Protein AF-A0A2X0R6H1-F1 (afdb_monomer_lite)

Organism: NCBI:txid1358

InterPro domains:
  IPR003675 CAAX prenyl protease 2/Lysostaphin resistance protein A-like domain [PF02517] (122-207)
  IPR052710 CAAX motif-specific protease [PTHR36435] (44-214)

Secondary structure (DSSP, 8-state):
-----HHHHHHHHHHHHHHHHHHHHHH-GGGTS-HHHHGGGHHHHHHHHHHHHHHHHHHTTTTTTHHHHTSHHHHHHHHHHHHHHHHHHHHHHHHHHHHGGGTTTPPP-TTTTHHHHTTS-HHHHHHIIIIIHHHHHHIIIIIIHHTT-SSHHHHHHHHHHHHHHHHHTTSTTHHHHHHHHHHHHHHHHHHT-HHHHHHHHHHHHHHHHHHHHH-

Radius of gyration: 18.32 Å; chains: 1; bounding box: 47×42×61 Å

Foldseek 3Di:
DDPPDPVLVVLLVVLVCLQVVLVVLLVPCVVPDPLVVCLVCRLVRNVVSLVVNVVVCVVVCLCVPVVVCPDPVNVVVLVVLLVVLLVQLVVLVVVLVVCCVVVVPFDFPPPPVVVVVVRHDPVSVLCCQQAVVLVSLLCNLQQSQCSNDPDLVVSLVCSLVVQLCVVGVPHSCSSNSNSNSNSLSVQCSVPVRSSSSSSSSSSNSVVVVVVVVPD

Structure (mmCIF, N/CA/C/O backbone):
data_AF-A0A2X0R6H1-F1
#
_entry.id   AF-A0A2X0R6H1-F1
#
loop_
_atom_site.group_PDB
_atom_site.id
_atom_site.type_symbol
_atom_site.label_atom_id
_atom_site.label_alt_id
_atom_site.label_comp_id
_atom_site.label_asym_id
_atom_site.label_entity_id
_atom_site.label_seq_id
_atom_site.pdbx_PDB_ins_code
_atom_site.Cartn_x
_atom_site.Cartn_y
_atom_site.Cartn_z
_atom_site.occupancy
_atom_site.B_iso_or_equiv
_atom_site.auth_seq_id
_atom_site.auth_comp_id
_atom_site.auth_asym_id
_atom_site.auth_atom_id
_atom_site.pdbx_PDB_model_num
ATOM 1 N N . MET A 1 1 ? 3.161 -2.223 39.206 1.00 41.38 1 MET A N 1
ATOM 2 C CA . MET A 1 1 ? 3.044 -2.976 37.934 1.00 41.38 1 MET A CA 1
ATOM 3 C C . MET A 1 1 ? 1.667 -2.733 37.334 1.00 41.38 1 MET A C 1
ATOM 5 O O . MET A 1 1 ? 0.669 -3.121 37.928 1.00 41.38 1 MET A O 1
ATOM 9 N N . ARG A 1 2 ? 1.596 -2.008 36.214 1.00 46.47 2 ARG A N 1
ATOM 10 C CA . ARG A 1 2 ? 0.337 -1.641 35.548 1.00 46.47 2 ARG A CA 1
ATOM 11 C C . ARG A 1 2 ? -0.225 -2.902 34.882 1.00 46.47 2 ARG A C 1
ATOM 13 O O . ARG A 1 2 ? 0.446 -3.455 34.019 1.00 46.47 2 ARG A O 1
ATOM 20 N N . LYS A 1 3 ? -1.404 -3.377 35.307 1.00 45.72 3 LYS A N 1
ATOM 21 C CA . LYS A 1 3 ? -2.131 -4.477 34.650 1.00 45.72 3 LYS A CA 1
ATOM 22 C C . LYS A 1 3 ? -2.390 -4.071 33.198 1.00 45.72 3 LYS A C 1
ATOM 24 O O . LYS A 1 3 ? -3.315 -3.314 32.924 1.00 45.72 3 LYS A O 1
ATOM 29 N N . THR A 1 4 ? -1.552 -4.522 32.275 1.00 56.75 4 THR A N 1
ATOM 30 C CA . THR A 1 4 ? -1.901 -4.544 30.859 1.00 56.75 4 THR A CA 1
ATOM 31 C C . THR A 1 4 ? -3.086 -5.489 30.726 1.00 56.75 4 THR A C 1
ATOM 33 O O . THR A 1 4 ? -2.978 -6.683 30.997 1.00 56.75 4 THR A O 1
ATOM 36 N N . ASP A 1 5 ? -4.245 -4.922 30.406 1.00 68.88 5 ASP A N 1
ATOM 37 C CA . ASP A 1 5 ? -5.488 -5.653 30.197 1.00 68.88 5 ASP A CA 1
ATOM 38 C C . ASP A 1 5 ? -5.245 -6.791 29.189 1.00 68.88 5 ASP A C 1
ATOM 40 O O . ASP A 1 5 ? -4.741 -6.551 28.086 1.00 68.88 5 ASP A O 1
ATOM 44 N N . LYS A 1 6 ? -5.573 -8.034 29.570 1.00 67.69 6 LYS A N 1
ATOM 45 C CA . LYS A 1 6 ? -5.410 -9.235 28.728 1.00 67.69 6 LYS A CA 1
ATOM 46 C C . LYS A 1 6 ? -6.048 -9.042 27.346 1.00 67.69 6 LYS A C 1
ATOM 48 O O . LYS A 1 6 ? -5.518 -9.533 26.351 1.00 67.69 6 LYS A O 1
ATOM 53 N N . THR A 1 7 ? -7.120 -8.255 27.276 1.00 70.94 7 THR A N 1
ATOM 54 C CA . THR A 1 7 ? -7.817 -7.870 26.043 1.00 70.94 7 THR A CA 1
ATOM 55 C C . THR A 1 7 ? -6.911 -7.088 25.087 1.00 70.94 7 THR A C 1
ATOM 57 O O . THR A 1 7 ? -6.900 -7.330 23.881 1.00 70.94 7 THR A O 1
ATOM 60 N N . THR A 1 8 ? -6.070 -6.198 25.621 1.00 78.19 8 THR A N 1
ATOM 61 C CA . THR A 1 8 ? -5.111 -5.408 24.833 1.00 78.19 8 THR A CA 1
ATOM 62 C C . THR A 1 8 ? -4.017 -6.291 24.236 1.00 78.19 8 THR A C 1
ATOM 64 O O . THR A 1 8 ? -3.644 -6.119 23.076 1.00 78.19 8 THR A O 1
ATOM 67 N N . ILE A 1 9 ? -3.513 -7.258 25.008 1.00 80.75 9 ILE A N 1
ATOM 68 C CA . ILE A 1 9 ? -2.474 -8.192 24.549 1.00 80.75 9 ILE A CA 1
ATOM 69 C C . ILE A 1 9 ? -3.024 -9.086 23.433 1.00 80.75 9 ILE A C 1
ATOM 71 O O . ILE A 1 9 ? -2.393 -9.219 22.385 1.00 80.75 9 ILE A O 1
ATOM 75 N N . LEU A 1 10 ? -4.227 -9.636 23.618 1.00 83.94 10 LEU A N 1
ATOM 76 C CA . LEU A 1 10 ? -4.873 -10.490 22.623 1.00 83.94 10 LEU A CA 1
ATOM 77 C C . LEU A 1 10 ? -5.127 -9.749 21.301 1.00 83.94 10 LEU A C 1
ATOM 79 O O . LEU A 1 10 ? -4.893 -10.302 20.230 1.00 83.94 10 LEU A O 1
ATOM 83 N N . ASN A 1 11 ? -5.557 -8.487 21.359 1.00 84.19 11 ASN A N 1
ATOM 84 C CA . ASN A 1 11 ? -5.792 -7.676 20.160 1.00 84.19 11 ASN A CA 1
ATOM 85 C C . ASN A 1 11 ? -4.495 -7.367 19.395 1.00 84.19 11 ASN A C 1
ATOM 87 O O . ASN A 1 11 ? -4.478 -7.405 18.161 1.00 84.19 11 ASN A O 1
ATOM 91 N N . LYS A 1 12 ? -3.392 -7.120 20.113 1.00 85.50 12 LYS A N 1
ATOM 92 C CA . LYS A 1 12 ? -2.070 -6.967 19.492 1.00 85.50 12 LYS A CA 1
ATOM 93 C C . LYS A 1 12 ? -1.602 -8.266 18.842 1.00 85.50 12 LYS A C 1
ATOM 95 O O . LYS A 1 12 ? -1.189 -8.228 17.690 1.00 85.50 12 LYS A O 1
ATOM 100 N N . LEU A 1 13 ? -1.748 -9.406 19.520 1.00 88.44 13 LEU A N 1
ATOM 101 C CA . LEU A 1 13 ? -1.404 -10.719 18.964 1.00 88.44 13 LEU A CA 1
ATOM 102 C C . LEU A 1 13 ? -2.200 -11.023 17.686 1.00 88.44 13 LEU A C 1
ATOM 104 O O . LEU A 1 13 ? -1.622 -11.430 16.685 1.00 88.44 13 LEU A O 1
ATOM 108 N N . LYS A 1 14 ? -3.513 -10.758 17.685 1.00 88.88 14 LYS A N 1
ATOM 109 C CA . LYS A 1 14 ? -4.351 -10.892 16.482 1.00 88.88 14 LYS A CA 1
ATOM 110 C C . LYS A 1 14 ? -3.830 -10.039 15.331 1.00 88.88 14 LYS A C 1
ATOM 112 O O . LYS A 1 14 ? -3.768 -10.508 14.205 1.00 88.88 14 LYS A O 1
ATOM 117 N N . SER A 1 15 ? -3.427 -8.805 15.616 1.00 87.31 15 SER A N 1
ATOM 118 C CA . SER A 1 15 ? -2.890 -7.904 14.593 1.00 87.31 15 SER A CA 1
ATOM 119 C C . SER A 1 15 ? -1.545 -8.412 14.048 1.00 87.31 15 SER A C 1
ATOM 121 O O . SER A 1 15 ? -1.290 -8.284 12.858 1.00 87.31 15 SER A O 1
ATOM 123 N N . ILE A 1 16 ? -0.719 -9.059 14.886 1.00 89.31 16 ILE A N 1
ATOM 124 C CA . ILE A 1 16 ? 0.561 -9.665 14.481 1.00 89.31 16 ILE A CA 1
ATOM 125 C C . ILE A 1 16 ? 0.280 -10.806 13.508 1.00 89.31 16 ILE A C 1
ATOM 127 O O . ILE A 1 16 ? 0.837 -10.836 12.415 1.00 89.31 16 ILE A O 1
ATOM 131 N N . LEU A 1 17 ? -0.645 -11.696 13.874 1.00 91.00 17 LEU A N 1
ATOM 132 C CA . LEU A 1 17 ? -1.072 -12.799 13.016 1.00 91.00 17 LEU A CA 1
ATOM 133 C C . LEU A 1 17 ? -1.648 -12.302 11.685 1.00 91.00 17 LEU A C 1
ATOM 135 O O . LEU A 1 17 ? -1.381 -12.909 10.656 1.00 91.00 17 LEU A O 1
ATOM 139 N N . LEU A 1 18 ? -2.389 -11.191 11.688 1.00 92.25 18 LEU A N 1
ATOM 140 C CA . LEU A 1 18 ? -2.914 -10.592 10.461 1.00 92.25 18 LEU A CA 1
ATOM 141 C C . LEU A 1 18 ? -1.801 -10.021 9.573 1.00 92.25 18 LEU A C 1
ATOM 143 O O . LEU A 1 18 ? -1.826 -10.278 8.375 1.00 92.25 18 LEU A O 1
ATOM 147 N N . VAL A 1 19 ? -0.807 -9.314 10.127 1.00 90.50 19 VAL A N 1
ATOM 148 C CA . VAL A 1 19 ? 0.338 -8.808 9.341 1.00 90.50 19 VAL A CA 1
ATOM 149 C C . VAL A 1 19 ? 1.126 -9.960 8.725 1.00 90.50 19 VAL A C 1
ATOM 151 O O . VAL A 1 19 ? 1.289 -9.998 7.510 1.00 90.50 19 VAL A O 1
ATOM 154 N N . PHE A 1 20 ? 1.586 -10.914 9.539 1.00 89.62 20 PHE A N 1
ATOM 155 C CA . PHE A 1 20 ? 2.423 -12.011 9.047 1.00 89.62 20 PHE A CA 1
ATOM 156 C C . PHE A 1 20 ? 1.645 -12.986 8.164 1.00 89.62 20 PHE A C 1
ATOM 158 O O . PHE A 1 20 ? 2.164 -13.421 7.143 1.00 89.62 20 PHE A O 1
ATOM 165 N N . GLY A 1 21 ? 0.393 -13.290 8.510 1.00 88.12 21 GLY A N 1
ATOM 166 C CA . GLY A 1 21 ? -0.473 -14.125 7.683 1.00 88.12 21 GLY A CA 1
ATOM 167 C C . GLY A 1 21 ? -0.722 -13.495 6.315 1.00 88.12 21 GLY A C 1
ATOM 168 O O . GLY A 1 21 ? -0.558 -14.165 5.303 1.00 88.12 21 GLY A O 1
ATOM 169 N N . THR A 1 22 ? -1.029 -12.196 6.267 1.00 88.69 22 THR A N 1
ATOM 170 C CA . THR A 1 22 ? -1.215 -11.475 4.996 1.00 88.69 22 THR A CA 1
ATOM 171 C C . THR A 1 22 ? 0.087 -11.407 4.199 1.00 88.69 22 THR A C 1
ATOM 173 O O . THR A 1 22 ? 0.049 -11.622 2.995 1.00 88.69 22 THR A O 1
ATOM 176 N N . ALA A 1 23 ? 1.237 -11.206 4.855 1.00 86.75 23 ALA A N 1
ATOM 177 C CA . ALA A 1 23 ? 2.547 -11.202 4.200 1.00 86.75 23 ALA A CA 1
ATOM 178 C C . ALA A 1 23 ? 2.886 -12.558 3.566 1.00 86.75 23 ALA A C 1
ATOM 180 O O . ALA A 1 23 ? 3.279 -12.615 2.407 1.00 86.75 23 ALA A O 1
ATOM 181 N N . ILE A 1 24 ? 2.693 -13.655 4.303 1.00 85.56 24 ILE A N 1
ATOM 182 C CA . ILE A 1 24 ? 2.932 -15.015 3.801 1.00 85.56 24 ILE A CA 1
ATOM 183 C C . ILE A 1 24 ? 2.019 -15.319 2.612 1.00 85.56 24 ILE A C 1
ATOM 185 O O . ILE A 1 24 ? 2.464 -15.875 1.613 1.00 85.56 24 ILE A O 1
ATOM 189 N N . LEU A 1 25 ? 0.747 -14.932 2.710 1.00 84.88 25 LEU A N 1
ATOM 190 C CA . LEU A 1 25 ? -0.212 -15.093 1.623 1.00 84.88 25 LEU A CA 1
ATOM 191 C C . LEU A 1 25 ? 0.154 -14.220 0.410 1.00 84.88 25 LEU A C 1
ATOM 193 O O . LEU A 1 25 ? -0.029 -14.663 -0.718 1.00 84.88 25 LEU A O 1
ATOM 197 N N . TYR A 1 26 ? 0.710 -13.025 0.625 1.00 84.38 26 TYR A N 1
ATOM 198 C CA . TYR A 1 26 ? 1.136 -12.121 -0.446 1.00 84.38 26 TYR A CA 1
ATOM 199 C C . TYR A 1 26 ? 2.360 -12.625 -1.214 1.00 84.38 26 TYR A C 1
ATOM 201 O O . TYR A 1 26 ? 2.388 -12.520 -2.436 1.00 84.38 26 TYR A O 1
ATOM 209 N N . LEU A 1 27 ? 3.332 -13.240 -0.523 1.00 78.25 27 LEU A N 1
ATOM 210 C CA . LEU A 1 27 ? 4.455 -13.932 -1.177 1.00 78.25 27 LEU A CA 1
ATOM 211 C C . LEU A 1 27 ? 3.970 -15.017 -2.151 1.00 78.25 27 LEU A C 1
ATOM 213 O O . LEU A 1 27 ? 4.676 -15.383 -3.091 1.00 78.25 27 LEU A O 1
ATOM 217 N N . GLY A 1 28 ? 2.747 -15.505 -1.935 1.00 71.50 28 GLY A N 1
ATOM 218 C CA . GLY A 1 28 ? 2.053 -16.373 -2.859 1.00 71.50 28 GLY A CA 1
ATOM 219 C C . GLY A 1 28 ? 2.681 -17.768 -2.956 1.00 71.50 28 GLY A C 1
ATOM 220 O O . GLY A 1 28 ? 3.536 -18.158 -2.157 1.00 71.50 28 GLY A O 1
ATOM 221 N N . PRO A 1 29 ? 2.241 -18.559 -3.942 1.00 65.62 29 PRO A N 1
ATOM 222 C CA . PRO A 1 29 ? 2.679 -19.943 -4.119 1.00 65.62 29 PRO A CA 1
ATOM 223 C C . PRO A 1 29 ? 4.178 -20.119 -4.368 1.00 65.62 29 PRO A C 1
ATOM 225 O O . PRO A 1 29 ? 4.716 -21.154 -3.987 1.00 65.62 29 PRO A O 1
ATOM 228 N N . GLY A 1 30 ? 4.868 -19.118 -4.929 1.00 65.62 30 GLY A N 1
ATOM 229 C CA . GLY A 1 30 ? 6.317 -19.176 -5.172 1.00 65.62 30 GLY A CA 1
ATOM 230 C C . GLY A 1 30 ? 7.162 -19.335 -3.903 1.00 65.62 30 GLY A C 1
ATOM 231 O O . GLY A 1 30 ? 8.300 -19.784 -3.982 1.00 65.62 30 GLY A O 1
ATOM 232 N N . ALA A 1 31 ? 6.603 -19.034 -2.725 1.00 68.31 31 ALA A N 1
ATOM 233 C CA . ALA A 1 31 ? 7.259 -19.292 -1.444 1.00 68.31 31 ALA A CA 1
ATOM 234 C C . ALA A 1 31 ? 7.241 -20.775 -1.024 1.00 68.31 31 ALA A C 1
ATOM 236 O O . ALA A 1 31 ? 7.991 -21.166 -0.131 1.00 68.31 31 ALA A O 1
ATOM 237 N N . PHE A 1 32 ? 6.381 -21.596 -1.634 1.00 68.25 32 PHE A N 1
ATOM 238 C CA . PHE A 1 32 ? 6.109 -22.972 -1.199 1.00 68.25 32 PHE A CA 1
ATOM 239 C C . PHE A 1 32 ? 6.233 -24.011 -2.316 1.00 68.25 32 PHE A C 1
ATOM 241 O O . PHE A 1 32 ? 6.414 -25.193 -2.030 1.00 68.25 32 PHE A O 1
ATOM 248 N N . VAL A 1 33 ? 6.124 -23.586 -3.575 1.00 69.25 33 VAL A N 1
ATOM 249 C CA . VAL A 1 33 ? 6.142 -24.444 -4.762 1.00 69.25 33 VAL A CA 1
ATOM 250 C C . VAL A 1 33 ? 7.064 -23.811 -5.813 1.00 69.25 33 VAL A C 1
ATOM 252 O O . VAL A 1 33 ? 7.008 -22.593 -5.993 1.00 69.25 33 VAL A O 1
ATOM 255 N N . PRO A 1 34 ? 7.904 -24.594 -6.521 1.00 71.69 34 PRO A N 1
ATOM 256 C CA . PRO A 1 34 ? 8.709 -24.073 -7.623 1.00 71.69 34 PRO A CA 1
ATOM 257 C C . PRO A 1 34 ? 7.838 -23.396 -8.693 1.00 71.69 34 PRO A C 1
ATOM 259 O O . PRO A 1 34 ? 6.879 -23.998 -9.176 1.00 71.69 34 PRO A O 1
ATOM 262 N N . MET A 1 35 ? 8.200 -22.167 -9.083 1.00 65.94 35 MET A N 1
ATOM 263 C CA . MET A 1 35 ? 7.448 -21.336 -10.044 1.00 65.94 35 MET A CA 1
ATOM 264 C C . MET A 1 35 ? 7.178 -22.049 -11.374 1.00 65.94 35 MET A C 1
ATOM 266 O O . MET A 1 35 ? 6.069 -21.991 -11.903 1.00 65.94 35 MET A O 1
ATOM 270 N N . GLU A 1 36 ? 8.160 -22.801 -11.867 1.00 71.19 36 GLU A N 1
ATOM 271 C CA . GLU A 1 36 ? 8.077 -23.548 -13.126 1.00 71.19 36 GLU A CA 1
ATOM 272 C C . GLU A 1 36 ? 6.985 -24.631 -13.117 1.00 71.19 36 GLU A C 1
ATOM 274 O O . GLU A 1 36 ? 6.419 -24.948 -14.159 1.00 71.19 36 GLU A O 1
ATOM 279 N N . ALA A 1 37 ? 6.650 -25.189 -11.948 1.00 68.19 37 ALA A N 1
ATOM 280 C CA . ALA A 1 37 ? 5.722 -26.314 -11.837 1.00 68.19 37 ALA A CA 1
ATOM 281 C C . ALA A 1 37 ? 4.243 -25.899 -11.862 1.00 68.19 37 ALA A C 1
ATOM 283 O O . ALA A 1 37 ? 3.377 -26.736 -12.111 1.00 68.19 37 ALA A O 1
ATOM 284 N N . VAL A 1 38 ? 3.937 -24.633 -11.560 1.00 69.44 38 VAL A N 1
ATOM 285 C CA . VAL A 1 38 ? 2.552 -24.155 -11.395 1.00 69.44 38 VAL A CA 1
ATOM 286 C C . VAL A 1 38 ? 2.265 -22.837 -12.116 1.00 69.44 38 VAL A C 1
ATOM 288 O O . VAL A 1 38 ? 1.215 -22.247 -11.869 1.00 69.44 38 VAL A O 1
ATOM 291 N N . HIS A 1 39 ? 3.152 -22.416 -13.032 1.00 71.00 39 HIS A N 1
ATOM 292 C CA . HIS A 1 39 ? 3.089 -21.182 -13.836 1.00 71.00 39 HIS A CA 1
ATOM 293 C C . HIS A 1 39 ? 1.666 -20.827 -14.306 1.00 71.00 39 HIS A C 1
ATOM 295 O O . HIS A 1 39 ? 1.129 -19.775 -13.958 1.00 71.00 39 HIS A O 1
ATOM 301 N N . ASP A 1 40 ? 1.000 -21.749 -15.004 1.00 74.75 40 ASP A N 1
ATOM 302 C CA . ASP A 1 40 ? -0.319 -21.500 -15.605 1.00 74.75 40 ASP A CA 1
ATOM 303 C C . ASP A 1 40 ? -1.445 -21.337 -14.570 1.00 74.75 40 ASP A C 1
ATOM 305 O O . ASP A 1 40 ? -2.498 -20.764 -14.856 1.00 74.75 40 ASP A O 1
ATOM 309 N N . PHE A 1 41 ? -1.222 -21.801 -13.339 1.00 77.75 41 PHE A N 1
ATOM 310 C CA . PHE A 1 41 ? -2.181 -21.724 -12.240 1.00 77.75 41 PHE A CA 1
ATOM 311 C C . PHE A 1 41 ? -1.932 -20.533 -11.303 1.00 77.75 41 PHE A C 1
ATOM 313 O O . PHE A 1 41 ? -2.787 -20.255 -10.455 1.00 77.75 41 PHE A O 1
ATOM 320 N N . TYR A 1 42 ? -0.821 -19.798 -11.452 1.00 77.19 42 TYR A N 1
ATOM 321 C CA . TYR A 1 42 ? -0.487 -18.655 -10.589 1.00 77.19 42 TYR A CA 1
ATOM 322 C C . TYR A 1 42 ? -1.593 -17.599 -10.521 1.00 77.19 42 TYR A C 1
ATOM 324 O O . TYR A 1 42 ? -1.959 -17.228 -9.402 1.00 77.19 42 TYR A O 1
ATOM 332 N N . PRO A 1 43 ? -2.178 -17.134 -11.646 1.00 83.06 43 PRO A N 1
ATOM 333 C CA . PRO A 1 43 ? -3.228 -16.122 -11.591 1.00 83.06 43 PRO A CA 1
ATOM 334 C C . PRO A 1 43 ? -4.436 -16.579 -10.771 1.00 83.06 43 PRO A C 1
ATOM 336 O O . PRO A 1 43 ? -4.928 -15.849 -9.912 1.00 83.06 43 PRO A O 1
ATOM 339 N N . ILE A 1 44 ? -4.883 -17.819 -10.987 1.00 85.19 44 ILE A N 1
ATOM 340 C CA . ILE A 1 44 ? -6.024 -18.396 -10.268 1.00 85.19 44 ILE A CA 1
ATOM 341 C C . ILE A 1 44 ? -5.702 -18.506 -8.777 1.00 85.19 44 ILE A C 1
ATOM 343 O O . ILE A 1 44 ? -6.522 -18.134 -7.939 1.00 85.19 44 ILE A O 1
ATOM 347 N N . LEU A 1 45 ? -4.502 -18.972 -8.433 1.00 82.88 45 LEU A N 1
ATOM 348 C CA . LEU A 1 45 ? -4.099 -19.143 -7.044 1.00 82.88 45 LEU A CA 1
ATOM 349 C C . LEU A 1 45 ? -3.978 -17.796 -6.315 1.00 82.88 45 LEU A C 1
ATOM 351 O O . LEU A 1 45 ? -4.513 -17.659 -5.217 1.00 82.88 45 LEU A O 1
ATOM 355 N N . PHE A 1 46 ? -3.387 -16.772 -6.936 1.00 83.50 46 PHE A N 1
ATOM 356 C CA . PHE A 1 46 ? -3.367 -15.413 -6.381 1.00 83.50 46 PHE A CA 1
ATOM 357 C C . PHE A 1 46 ? -4.775 -14.852 -6.164 1.00 83.50 46 PHE A C 1
ATOM 359 O O . PHE A 1 46 ? -5.029 -14.244 -5.126 1.00 83.50 46 PHE A O 1
ATOM 366 N N . LEU A 1 47 ? -5.714 -15.091 -7.087 1.00 87.50 47 LEU A N 1
ATOM 367 C CA . LEU A 1 47 ? -7.106 -14.672 -6.909 1.00 87.50 47 LEU A CA 1
ATOM 368 C C . LEU A 1 47 ? -7.777 -15.396 -5.736 1.00 87.50 47 LEU A C 1
ATOM 370 O O . LEU A 1 47 ? -8.439 -14.751 -4.926 1.00 87.50 47 LEU A O 1
ATOM 374 N N . VAL A 1 48 ? -7.580 -16.711 -5.595 1.00 89.44 48 VAL A N 1
ATOM 375 C CA . VAL A 1 48 ? -8.103 -17.476 -4.447 1.00 89.44 48 VAL A CA 1
ATOM 376 C C . VAL A 1 48 ? -7.547 -16.927 -3.134 1.00 89.44 48 VAL A C 1
ATOM 378 O O . VAL A 1 48 ? -8.307 -16.686 -2.193 1.00 89.44 48 VAL A O 1
ATOM 381 N N . ILE A 1 49 ? -6.238 -16.678 -3.069 1.00 89.06 49 ILE A N 1
ATOM 382 C CA . ILE A 1 49 ? -5.596 -16.113 -1.881 1.00 89.06 49 ILE A CA 1
ATOM 383 C C . ILE A 1 49 ? -6.127 -14.697 -1.602 1.00 89.06 49 ILE A C 1
ATOM 385 O O . ILE A 1 49 ? -6.428 -14.379 -0.449 1.00 89.06 49 ILE A O 1
ATOM 389 N N . LEU A 1 50 ? -6.321 -13.873 -2.634 1.00 91.50 50 LEU A N 1
ATOM 390 C CA . LEU A 1 50 ? -6.911 -12.541 -2.502 1.00 91.50 50 LEU A CA 1
ATOM 391 C C . LEU A 1 50 ? -8.325 -12.622 -1.919 1.00 91.50 50 LEU A C 1
ATOM 393 O O . LEU A 1 50 ? -8.642 -11.880 -0.991 1.00 91.50 50 LEU A O 1
ATOM 397 N N . PHE A 1 51 ? -9.164 -13.547 -2.394 1.00 93.81 51 PHE A N 1
ATOM 398 C CA . PHE A 1 51 ? -10.500 -13.754 -1.832 1.00 93.81 51 PHE A CA 1
ATOM 399 C C . PHE A 1 51 ? -10.454 -14.160 -0.357 1.00 93.81 51 PHE A C 1
ATOM 401 O O . PHE A 1 51 ? -11.256 -13.659 0.431 1.00 93.81 51 PHE A O 1
ATOM 408 N N . ILE A 1 52 ? -9.504 -15.013 0.040 1.00 93.00 52 ILE A N 1
ATOM 409 C CA . ILE A 1 52 ? -9.305 -15.395 1.445 1.00 93.00 52 ILE 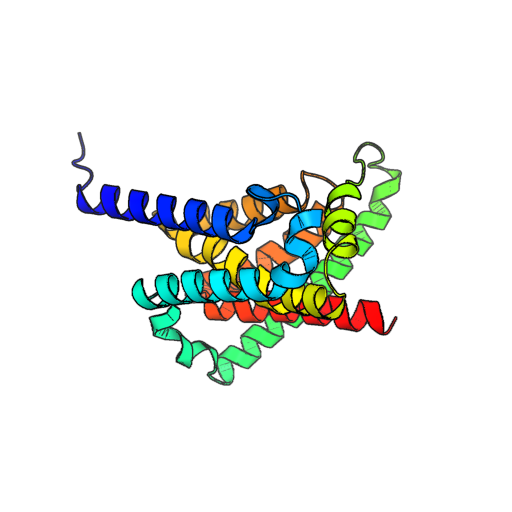A CA 1
ATOM 410 C C . ILE A 1 52 ? -8.936 -14.166 2.287 1.00 93.00 52 ILE A C 1
ATOM 412 O O . ILE A 1 52 ? -9.550 -13.926 3.330 1.00 93.00 52 ILE A O 1
ATOM 416 N N . VAL A 1 53 ? -7.978 -13.356 1.830 1.00 94.25 53 VAL A N 1
ATOM 417 C CA . VAL A 1 53 ? -7.549 -12.141 2.540 1.00 94.25 53 VAL A CA 1
ATOM 418 C C . VAL A 1 53 ? -8.682 -11.124 2.640 1.00 94.25 53 VAL A C 1
ATOM 420 O O . VAL A 1 53 ? -8.950 -10.615 3.730 1.00 94.25 53 VAL A O 1
ATOM 423 N N . LEU A 1 54 ? -9.410 -10.878 1.550 1.00 96.06 54 LEU A N 1
ATOM 424 C CA . LEU A 1 54 ? -10.570 -9.987 1.547 1.00 96.06 54 LEU A CA 1
ATOM 425 C C . LEU A 1 54 ? -11.673 -10.495 2.476 1.00 96.06 54 LEU A C 1
ATOM 427 O O . LEU A 1 54 ? -12.241 -9.709 3.233 1.00 96.06 54 LEU A O 1
ATOM 431 N N . TYR A 1 55 ? -11.951 -11.799 2.482 1.00 96.06 55 TYR A N 1
ATOM 432 C CA . TYR A 1 55 ? -12.919 -12.397 3.397 1.00 96.06 55 TYR A CA 1
ATOM 433 C C . TYR A 1 55 ? -12.534 -12.151 4.863 1.00 96.06 55 TYR A C 1
ATOM 435 O O . TYR A 1 55 ? -13.368 -11.695 5.651 1.00 96.06 55 TYR A O 1
ATOM 443 N N . ILE A 1 56 ? -11.268 -12.379 5.229 1.00 94.38 56 ILE A N 1
ATOM 444 C CA . ILE A 1 56 ? -10.755 -12.110 6.581 1.00 94.38 56 ILE A CA 1
ATOM 445 C C . ILE A 1 56 ? -10.852 -10.612 6.912 1.00 94.38 56 ILE A C 1
ATOM 447 O O . ILE A 1 56 ? -11.324 -10.247 7.994 1.00 94.38 56 ILE A O 1
ATOM 451 N N . ALA A 1 57 ? -10.461 -9.729 5.992 1.00 95.38 57 ALA A N 1
ATOM 452 C CA . ALA A 1 57 ? -10.540 -8.280 6.172 1.00 95.38 57 ALA A CA 1
ATOM 453 C C . ALA A 1 57 ? -11.990 -7.807 6.395 1.00 95.38 57 ALA A C 1
ATOM 455 O O . ALA A 1 57 ? -12.270 -7.061 7.337 1.00 95.38 57 ALA A O 1
ATOM 456 N N . ILE A 1 58 ? -12.944 -8.313 5.608 1.00 96.00 58 ILE A N 1
ATOM 457 C CA . ILE A 1 58 ? -14.376 -8.029 5.778 1.00 96.00 58 ILE A CA 1
ATOM 458 C C . ILE A 1 58 ? -14.863 -8.523 7.146 1.00 96.00 58 ILE A C 1
ATOM 460 O O . ILE A 1 58 ? -15.495 -7.768 7.885 1.00 96.00 58 ILE A O 1
ATOM 464 N N . LYS A 1 59 ? -14.535 -9.764 7.530 1.00 94.69 59 LYS A N 1
ATOM 465 C CA . LYS A 1 59 ? -14.949 -10.342 8.822 1.00 94.69 59 LYS A CA 1
ATOM 466 C C . LYS A 1 59 ? -14.336 -9.639 10.031 1.00 94.69 59 LYS A C 1
ATOM 468 O O . LYS A 1 59 ? -14.925 -9.665 11.107 1.00 94.69 59 LYS A O 1
ATOM 473 N N . THR A 1 60 ? -13.189 -8.989 9.860 1.00 90.44 60 THR A N 1
ATOM 474 C CA . THR A 1 60 ? -12.528 -8.192 10.905 1.00 90.44 60 THR A CA 1
ATOM 475 C C . THR A 1 60 ? -12.942 -6.717 10.897 1.00 90.44 60 THR A C 1
ATOM 477 O O . THR A 1 60 ? -12.374 -5.924 11.650 1.00 90.44 60 THR A O 1
ATOM 480 N N . GLY A 1 61 ? -13.945 -6.350 10.089 1.00 93.31 61 GLY A N 1
ATOM 481 C CA . GLY A 1 61 ? -14.549 -5.018 10.078 1.00 93.31 61 GLY A CA 1
ATOM 482 C C . GLY A 1 61 ? -13.716 -3.945 9.378 1.00 93.31 61 GLY A C 1
ATOM 483 O O . GLY A 1 61 ? -14.049 -2.769 9.478 1.00 93.31 61 GLY A O 1
ATOM 484 N N . VAL A 1 62 ? -12.660 -4.326 8.653 1.00 95.69 62 VAL A N 1
ATOM 485 C CA . VAL A 1 62 ? -11.744 -3.392 7.974 1.00 95.69 62 VAL A CA 1
ATOM 486 C C . VAL A 1 62 ? -12.484 -2.457 7.012 1.00 95.69 62 VAL A C 1
ATOM 488 O O . VAL A 1 62 ? -12.190 -1.268 6.924 1.00 95.69 62 VAL A O 1
ATOM 491 N N . PHE A 1 63 ? -13.498 -2.982 6.326 1.00 96.56 63 PHE A N 1
ATOM 492 C CA . PHE A 1 63 ? -14.276 -2.256 5.322 1.00 96.56 63 PHE A CA 1
ATOM 493 C C . PHE A 1 63 ? -15.625 -1.741 5.849 1.00 96.56 63 PHE A C 1
ATOM 495 O O . PHE A 1 63 ? -16.539 -1.494 5.065 1.00 96.56 63 PHE A O 1
ATOM 502 N N . ALA A 1 64 ? -15.772 -1.554 7.168 1.00 94.38 64 ALA A N 1
ATOM 503 C CA . ALA A 1 64 ? -17.024 -1.074 7.766 1.00 94.38 64 ALA A CA 1
ATOM 504 C C . ALA A 1 64 ? -17.495 0.276 7.187 1.00 94.38 64 ALA A C 1
ATOM 506 O O . ALA A 1 64 ? -18.694 0.481 7.016 1.00 94.38 64 ALA A O 1
ATOM 507 N N . HIS A 1 65 ? -16.548 1.151 6.824 1.00 93.56 65 HIS A N 1
ATOM 508 C CA . HIS A 1 65 ? -16.798 2.486 6.265 1.00 93.56 65 HIS A CA 1
ATOM 509 C C . HIS A 1 65 ? -16.464 2.598 4.767 1.00 93.56 65 HIS A C 1
ATOM 511 O O . HIS A 1 65 ? -16.019 3.642 4.278 1.00 93.56 65 HIS A O 1
ATOM 517 N N . PHE A 1 66 ? -16.622 1.498 4.025 1.00 95.00 66 PHE A N 1
ATOM 518 C CA . PHE A 1 66 ? -16.274 1.440 2.604 1.00 95.00 66 PHE A CA 1
ATOM 519 C C . PHE A 1 66 ? -17.125 2.381 1.744 1.00 95.00 66 PHE A C 1
ATOM 521 O O . PHE A 1 66 ? -16.627 2.988 0.800 1.00 95.00 66 PHE A O 1
ATOM 528 N N . LYS A 1 67 ? -18.409 2.561 2.075 1.00 96.00 67 LYS A N 1
ATOM 529 C CA . LYS A 1 67 ? -19.310 3.433 1.299 1.00 96.00 67 LYS A CA 1
ATOM 530 C C . LYS A 1 67 ? -18.882 4.898 1.371 1.00 96.00 67 LYS A C 1
ATOM 532 O O . LYS A 1 67 ? -19.041 5.647 0.412 1.00 96.00 67 LYS A O 1
ATOM 537 N N . GLU A 1 68 ? -18.322 5.316 2.499 1.00 96.44 68 GLU A N 1
ATOM 538 C CA . GLU A 1 68 ? -17.857 6.676 2.727 1.00 96.44 68 GLU A CA 1
ATOM 539 C C . GLU A 1 68 ? -16.617 7.015 1.892 1.00 96.44 68 GLU A C 1
ATOM 541 O O . GLU A 1 68 ? -16.349 8.201 1.681 1.00 96.44 68 GLU A O 1
ATOM 546 N N . THR A 1 69 ? -15.883 6.010 1.402 1.00 96.31 69 THR A N 1
ATOM 547 C CA . THR A 1 69 ? -14.778 6.204 0.456 1.00 96.31 69 THR A CA 1
ATOM 548 C C . THR A 1 69 ? -15.277 6.771 -0.878 1.00 96.31 69 THR A C 1
ATOM 550 O O . THR A 1 69 ? -14.644 7.669 -1.431 1.00 96.31 69 THR A O 1
ATOM 553 N N . PHE A 1 70 ? -16.460 6.348 -1.338 1.00 97.00 70 PHE A N 1
ATOM 554 C CA . PHE A 1 70 ? -17.043 6.740 -2.632 1.00 97.00 70 PHE A CA 1
ATOM 555 C C . PHE A 1 70 ? -17.908 8.005 -2.584 1.00 97.00 70 PHE A C 1
ATOM 557 O O . PHE A 1 70 ? -18.590 8.340 -3.552 1.00 97.00 70 PHE A O 1
ATOM 564 N N . ARG A 1 71 ? -17.894 8.751 -1.474 1.00 97.06 71 ARG A N 1
ATOM 565 C CA . ARG A 1 71 ? -18.513 10.083 -1.444 1.00 97.06 71 ARG A CA 1
ATOM 566 C C . ARG A 1 71 ? -17.727 11.015 -2.362 1.00 97.06 71 ARG A C 1
ATOM 568 O O . ARG A 1 71 ? -16.511 11.090 -2.226 1.00 97.06 71 ARG A O 1
ATOM 575 N N . LEU A 1 72 ? -18.406 11.785 -3.215 1.00 95.88 72 LEU A N 1
ATOM 576 C CA . LEU A 1 72 ? -17.762 12.677 -4.195 1.00 95.88 72 LEU A CA 1
ATOM 577 C C . LEU A 1 72 ? -16.676 13.565 -3.572 1.00 95.88 72 LEU A C 1
ATOM 579 O O . LEU A 1 72 ? -15.559 13.615 -4.069 1.00 95.88 72 LEU A O 1
ATOM 583 N N . GLN A 1 73 ? -16.979 14.210 -2.443 1.00 94.62 73 GLN A N 1
ATOM 584 C CA . GLN A 1 73 ? -16.008 15.039 -1.722 1.00 94.62 73 GLN A CA 1
ATOM 585 C C . GLN A 1 73 ? -14.746 14.254 -1.346 1.00 94.62 73 GLN A C 1
ATOM 587 O O . GLN A 1 73 ? -13.644 14.777 -1.456 1.00 94.62 73 GLN A O 1
ATOM 592 N N . ASN A 1 74 ? -14.901 13.000 -0.914 1.00 96.44 74 ASN A N 1
ATOM 593 C CA . ASN A 1 74 ? -13.773 12.139 -0.592 1.00 96.44 74 ASN A CA 1
ATOM 594 C C . ASN A 1 74 ? -13.005 11.743 -1.853 1.00 96.44 74 ASN A C 1
ATOM 596 O O . ASN A 1 74 ? -11.792 11.882 -1.868 1.00 96.44 74 ASN A O 1
ATOM 600 N N . LEU A 1 75 ? -13.696 11.342 -2.923 1.00 97.00 75 LEU A N 1
ATOM 601 C CA . LEU A 1 75 ? -13.069 11.000 -4.203 1.00 97.00 75 LEU A CA 1
ATOM 602 C C . LEU A 1 75 ? -12.223 12.151 -4.765 1.00 97.00 75 LEU A C 1
ATOM 604 O O . LEU A 1 75 ? -11.123 11.905 -5.247 1.00 97.00 75 LEU A O 1
ATOM 608 N N . LEU A 1 76 ? -12.678 13.403 -4.635 1.00 96.75 76 LEU A N 1
ATOM 609 C CA . LEU A 1 76 ? -11.889 14.581 -5.018 1.00 96.75 76 LEU A CA 1
ATOM 610 C C . LEU A 1 76 ? -10.602 14.710 -4.188 1.00 96.75 76 LEU A C 1
ATOM 612 O O . LEU A 1 76 ? -9.546 15.017 -4.736 1.00 96.75 76 LEU A O 1
ATOM 616 N N . TRP A 1 77 ? -10.664 14.431 -2.882 1.00 96.44 77 TRP A N 1
ATOM 617 C CA . TRP A 1 77 ? -9.466 14.380 -2.039 1.00 96.44 77 TRP A CA 1
ATOM 618 C C . TRP A 1 77 ? -8.519 13.250 -2.445 1.00 96.44 77 TRP A C 1
ATOM 620 O O . TRP A 1 77 ? -7.316 13.485 -2.519 1.00 96.44 77 TRP A O 1
ATOM 630 N N . LEU A 1 78 ? -9.041 12.050 -2.718 1.00 97.50 78 LEU A N 1
ATOM 631 C CA . LEU A 1 78 ? -8.229 10.908 -3.153 1.00 97.50 78 L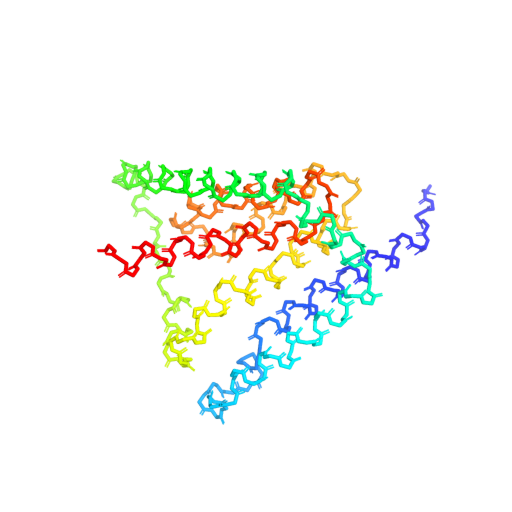EU A CA 1
ATOM 632 C C . LEU A 1 78 ? -7.545 11.200 -4.493 1.00 97.50 78 LEU A C 1
ATOM 634 O O . LEU A 1 78 ? -6.347 10.972 -4.623 1.00 97.50 78 LEU A O 1
ATOM 638 N N . LEU A 1 79 ? -8.267 11.790 -5.450 1.00 97.25 79 LEU A N 1
ATOM 639 C CA . LEU A 1 79 ? -7.695 12.241 -6.718 1.00 97.25 79 LEU A CA 1
ATOM 640 C C . LEU A 1 79 ? -6.580 13.272 -6.493 1.00 97.25 79 LEU A C 1
ATOM 642 O O . LEU A 1 79 ? -5.508 13.159 -7.081 1.00 97.25 79 LEU A O 1
ATOM 646 N N . GLY A 1 80 ? -6.802 14.239 -5.598 1.00 96.62 80 GLY A N 1
ATOM 647 C CA . GLY A 1 80 ? -5.777 15.203 -5.202 1.00 96.62 80 GLY A CA 1
ATOM 648 C C . GLY A 1 80 ? -4.521 14.531 -4.642 1.00 96.62 80 GLY A C 1
ATOM 649 O O . GLY A 1 80 ? -3.416 14.894 -5.035 1.00 96.62 80 GLY A O 1
ATOM 650 N N . PHE A 1 81 ? -4.669 13.515 -3.785 1.00 96.56 81 PHE A N 1
ATOM 651 C CA . PHE A 1 81 ? -3.533 12.741 -3.275 1.00 96.56 81 PHE A CA 1
ATOM 652 C C . PHE A 1 81 ? -2.785 11.992 -4.381 1.00 96.56 81 PHE A C 1
ATOM 654 O O . PHE A 1 81 ? -1.558 12.024 -4.383 1.00 96.56 81 PHE A O 1
ATOM 661 N N . VAL A 1 82 ? -3.490 11.371 -5.331 1.00 96.50 82 VAL A N 1
ATOM 662 C CA . VAL A 1 82 ? -2.868 10.678 -6.475 1.00 96.50 82 VAL A CA 1
ATOM 663 C C . VAL A 1 82 ? -2.031 11.650 -7.313 1.00 96.50 82 VAL A C 1
ATOM 665 O O . VAL A 1 82 ? -0.860 11.385 -7.577 1.00 96.50 82 VAL A O 1
ATOM 668 N N . ILE A 1 83 ? -2.594 12.812 -7.666 1.00 95.12 83 ILE A N 1
ATOM 669 C CA . ILE A 1 83 ? -1.908 13.841 -8.464 1.00 95.12 83 ILE A CA 1
ATOM 670 C C . ILE A 1 83 ? -0.692 14.396 -7.718 1.00 95.12 83 ILE A C 1
ATOM 672 O O . ILE A 1 83 ? 0.411 14.422 -8.260 1.00 95.12 83 ILE A O 1
ATOM 676 N N . VAL A 1 84 ? -0.873 14.818 -6.463 1.00 95.00 84 VAL A N 1
ATOM 677 C CA . VAL A 1 84 ? 0.219 15.375 -5.652 1.00 95.00 84 VAL A CA 1
ATOM 678 C C . VAL A 1 84 ? 1.315 14.338 -5.434 1.00 95.00 84 VAL A C 1
ATOM 680 O O . VAL A 1 84 ? 2.489 14.667 -5.572 1.00 95.00 84 VAL A O 1
ATOM 683 N N . GLY A 1 85 ? 0.956 13.087 -5.141 1.00 92.44 85 GLY A N 1
ATOM 684 C CA . GLY A 1 85 ? 1.926 12.011 -4.972 1.00 92.44 85 GLY A CA 1
ATOM 685 C C . GLY A 1 85 ? 2.754 11.776 -6.226 1.00 92.44 85 GLY A C 1
ATOM 686 O O . GLY A 1 85 ? 3.974 11.681 -6.130 1.00 92.44 85 GLY A O 1
ATOM 687 N N . TYR A 1 86 ? 2.126 11.759 -7.401 1.00 91.00 86 TYR A N 1
ATOM 688 C CA . TYR A 1 86 ? 2.838 11.618 -8.671 1.00 91.00 86 TYR A CA 1
ATOM 689 C C . TYR A 1 86 ? 3.801 12.775 -8.942 1.00 91.00 86 TYR A C 1
ATOM 691 O O . TYR A 1 86 ? 4.959 12.539 -9.287 1.00 91.00 86 TYR A O 1
ATOM 699 N N . ILE A 1 87 ? 3.362 14.020 -8.730 1.00 92.56 87 ILE A N 1
ATOM 700 C CA . ILE A 1 87 ? 4.222 15.202 -8.889 1.00 92.56 87 ILE A CA 1
ATOM 701 C C . ILE A 1 87 ? 5.416 15.119 -7.930 1.00 92.56 87 ILE A C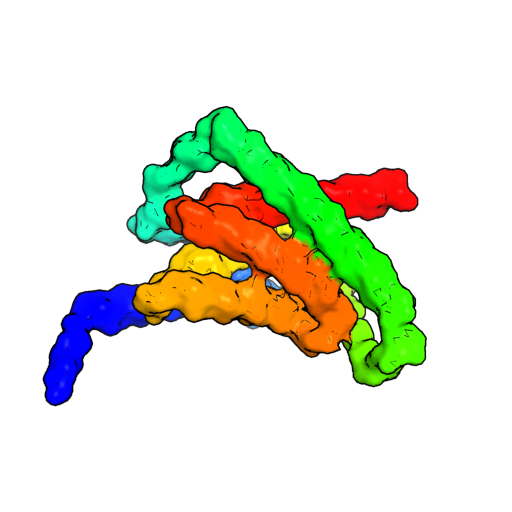 1
ATOM 703 O O . ILE A 1 87 ? 6.555 15.306 -8.349 1.00 92.56 87 ILE A O 1
ATOM 707 N N . LEU A 1 88 ? 5.177 14.800 -6.654 1.00 91.75 88 LEU A N 1
ATOM 708 C CA . LEU A 1 88 ? 6.240 14.677 -5.656 1.00 91.75 88 LEU A CA 1
ATOM 709 C C . LEU A 1 88 ? 7.210 13.534 -5.970 1.00 91.75 88 LEU A C 1
ATOM 711 O O . LEU A 1 88 ? 8.410 13.713 -5.786 1.00 91.75 88 LEU A O 1
ATOM 715 N N . GLY A 1 89 ? 6.713 12.398 -6.464 1.00 87.88 89 GLY A N 1
ATOM 716 C CA . GLY A 1 89 ? 7.550 11.283 -6.912 1.00 87.88 89 GLY A CA 1
ATOM 717 C C . GLY A 1 89 ? 8.483 11.694 -8.051 1.00 87.88 89 GLY A C 1
ATOM 718 O O . GLY A 1 89 ? 9.686 11.472 -7.965 1.00 87.88 89 GLY A O 1
ATOM 719 N N . ASN A 1 90 ? 7.959 12.397 -9.061 1.00 87.38 90 ASN A N 1
ATOM 720 C CA . ASN A 1 90 ? 8.764 12.910 -10.174 1.00 87.38 90 ASN A CA 1
ATOM 721 C C . ASN A 1 90 ? 9.785 13.968 -9.729 1.00 87.38 90 ASN A C 1
ATOM 723 O O . ASN A 1 90 ? 10.926 13.952 -10.183 1.00 87.38 90 ASN A O 1
ATOM 727 N N . ILE A 1 91 ? 9.407 14.873 -8.819 1.00 89.94 91 ILE A N 1
ATOM 728 C CA . ILE A 1 91 ? 10.348 15.843 -8.236 1.00 89.94 91 ILE A CA 1
ATOM 729 C C . ILE A 1 91 ? 11.458 15.110 -7.481 1.00 89.94 91 ILE A C 1
ATOM 731 O O . ILE A 1 91 ? 12.625 15.464 -7.626 1.00 89.94 91 ILE A O 1
ATOM 735 N N . ALA A 1 92 ? 11.118 14.095 -6.686 1.00 86.56 92 ALA A N 1
ATOM 736 C CA . ALA A 1 92 ? 12.102 13.333 -5.932 1.00 86.56 92 ALA A CA 1
ATOM 737 C C . ALA A 1 92 ? 13.063 12.569 -6.852 1.00 86.56 92 ALA A C 1
ATOM 739 O O . ALA A 1 92 ? 14.270 12.640 -6.633 1.00 86.56 92 ALA A O 1
ATOM 740 N N . HIS A 1 93 ? 12.551 11.938 -7.913 1.00 81.56 93 HIS A N 1
ATOM 741 C CA . HIS A 1 93 ? 13.365 11.307 -8.954 1.00 81.56 93 HIS A CA 1
ATOM 742 C C . HIS A 1 93 ? 14.302 12.316 -9.643 1.00 81.56 93 HIS A C 1
ATOM 744 O O . HIS A 1 93 ? 15.507 12.092 -9.749 1.00 81.56 93 HIS A O 1
ATOM 750 N N . TYR A 1 94 ? 13.779 13.480 -10.042 1.00 84.56 94 TYR A N 1
ATOM 751 C CA . TYR A 1 94 ? 14.574 14.543 -10.661 1.00 84.56 94 TYR A CA 1
ATOM 752 C C . TYR A 1 94 ? 15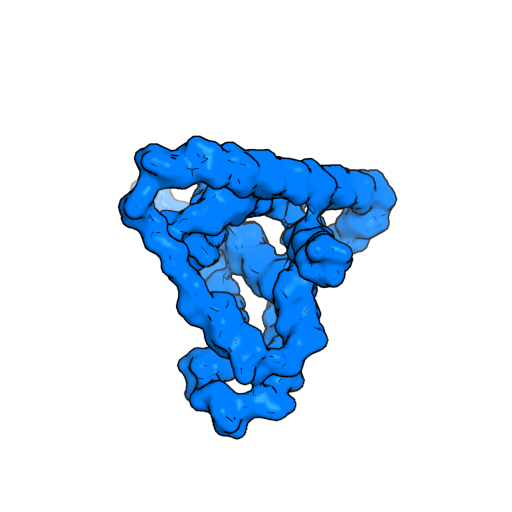.689 15.059 -9.738 1.00 84.56 94 TYR A C 1
ATOM 754 O O . TYR A 1 94 ? 16.840 15.205 -10.156 1.00 84.56 94 TYR A O 1
ATOM 762 N N . LEU A 1 95 ? 15.359 15.335 -8.471 1.00 84.25 95 LEU A N 1
ATOM 763 C CA . LEU A 1 95 ? 16.339 15.765 -7.477 1.00 84.25 95 LEU A CA 1
ATOM 764 C C . LEU A 1 95 ? 17.395 14.683 -7.264 1.00 84.25 95 LEU A C 1
ATOM 766 O O . LEU A 1 95 ? 18.580 15.000 -7.232 1.00 84.25 95 LEU A O 1
ATOM 770 N N . TYR A 1 96 ? 16.980 13.420 -7.179 1.00 77.12 96 TYR A N 1
ATOM 771 C CA . TYR A 1 96 ? 17.885 12.287 -7.074 1.00 77.12 96 TYR A CA 1
ATOM 772 C C . TYR A 1 96 ? 18.909 12.278 -8.216 1.00 77.12 96 TYR A C 1
ATOM 774 O O . TYR A 1 96 ? 20.099 12.371 -7.922 1.00 77.12 96 TYR A O 1
ATOM 782 N N . LEU A 1 97 ? 18.483 12.290 -9.487 1.00 78.19 97 LEU A N 1
ATOM 783 C CA . LEU A 1 97 ? 19.393 12.301 -10.647 1.00 78.19 97 LEU A CA 1
ATOM 784 C C . LEU A 1 97 ? 20.410 13.451 -10.597 1.00 78.19 97 LEU A C 1
ATOM 786 O O . LEU A 1 97 ? 21.539 13.318 -11.068 1.00 78.19 97 LEU A O 1
ATOM 790 N N . ARG A 1 98 ? 20.040 14.582 -9.987 1.00 81.25 98 ARG A N 1
ATOM 791 C CA . ARG A 1 98 ? 20.946 15.719 -9.798 1.00 81.25 98 ARG A CA 1
ATOM 792 C C . ARG A 1 98 ? 22.004 15.482 -8.716 1.00 81.25 98 ARG A C 1
ATOM 794 O O . ARG A 1 98 ? 23.088 16.056 -8.811 1.00 81.25 98 ARG A O 1
ATOM 801 N N . PHE A 1 99 ? 21.699 14.667 -7.710 1.00 74.38 99 PHE A N 1
ATOM 802 C CA . PHE A 1 99 ? 22.608 14.303 -6.623 1.00 74.38 99 PHE A CA 1
ATOM 803 C C . PHE A 1 99 ? 23.366 12.987 -6.867 1.00 74.38 99 PHE A C 1
ATOM 805 O O . PHE A 1 99 ? 24.349 12.755 -6.169 1.00 74.38 99 PHE A O 1
ATOM 812 N N . VAL A 1 100 ? 22.982 12.164 -7.856 1.00 70.00 100 VAL A N 1
ATOM 813 C CA . VAL A 1 100 ? 23.658 10.892 -8.209 1.00 70.00 100 VAL A CA 1
ATOM 814 C C . VAL A 1 100 ? 25.177 11.018 -8.327 1.00 70.00 100 VAL A C 1
ATOM 816 O O . VAL A 1 100 ? 25.858 10.251 -7.650 1.00 70.00 100 VAL A O 1
ATOM 819 N N . PRO A 1 101 ? 25.741 12.003 -9.059 1.00 64.62 101 PRO A N 1
ATOM 820 C CA . PRO A 1 101 ? 27.197 12.129 -9.178 1.00 64.62 101 PRO A CA 1
ATOM 821 C C . PRO A 1 101 ? 27.915 12.399 -7.842 1.00 64.62 101 PRO A C 1
ATOM 823 O O . PRO A 1 101 ? 29.137 12.331 -7.775 1.00 64.62 101 PRO A O 1
ATOM 826 N N . ALA A 1 102 ? 27.177 12.741 -6.779 1.00 61.34 102 ALA A N 1
ATOM 827 C CA . ALA A 1 102 ? 27.689 12.937 -5.424 1.00 61.34 102 ALA A CA 1
ATOM 828 C C . ALA A 1 102 ? 27.412 11.745 -4.483 1.00 61.34 102 ALA A C 1
ATOM 830 O O . ALA A 1 102 ? 27.828 11.786 -3.325 1.00 61.34 102 ALA A O 1
ATOM 831 N N . LEU A 1 103 ? 26.696 10.710 -4.941 1.00 61.97 103 LEU A N 1
ATOM 832 C CA . LEU A 1 103 ? 26.167 9.632 -4.101 1.00 61.97 103 LEU A CA 1
ATOM 833 C C . LEU A 1 103 ? 26.617 8.215 -4.516 1.00 61.97 103 LEU A C 1
ATOM 835 O O . LEU A 1 103 ? 26.139 7.289 -3.875 1.00 61.97 103 LEU A O 1
ATOM 839 N N . ASP A 1 104 ? 27.506 8.056 -5.512 1.00 55.28 104 ASP A N 1
ATOM 840 C CA . ASP A 1 104 ? 28.024 6.845 -6.225 1.00 55.28 104 ASP A CA 1
ATOM 841 C C . ASP A 1 104 ? 28.230 5.497 -5.464 1.00 55.28 104 ASP A C 1
ATOM 843 O O . ASP A 1 104 ? 28.714 4.521 -6.032 1.00 55.28 104 ASP A O 1
ATOM 847 N N . THR A 1 105 ? 27.882 5.383 -4.186 1.00 57.22 105 THR A N 1
ATOM 848 C CA . THR A 1 105 ? 28.018 4.197 -3.331 1.00 57.22 105 THR A CA 1
ATOM 849 C C . THR A 1 105 ? 26.740 3.373 -3.150 1.00 57.22 105 THR A C 1
ATOM 851 O O . THR A 1 105 ? 26.809 2.297 -2.555 1.00 57.22 105 THR A O 1
ATOM 854 N N . ILE A 1 106 ? 25.579 3.823 -3.636 1.00 58.34 106 ILE A N 1
ATOM 855 C CA . ILE A 1 106 ? 24.331 3.049 -3.549 1.00 58.34 106 ILE A CA 1
ATOM 856 C C . ILE A 1 106 ? 24.131 2.309 -4.880 1.00 58.34 106 ILE A C 1
ATOM 858 O O . ILE A 1 106 ? 24.136 2.905 -5.947 1.00 58.34 106 ILE A O 1
ATOM 862 N N . VAL A 1 107 ? 24.020 0.983 -4.844 1.00 60.28 107 VAL A N 1
ATOM 863 C CA . VAL A 1 107 ? 23.845 0.144 -6.044 1.00 60.28 107 VAL A CA 1
ATOM 864 C C . VAL A 1 107 ? 22.359 -0.166 -6.219 1.00 60.28 107 VAL A C 1
ATOM 866 O O . VAL A 1 107 ? 21.663 -0.418 -5.235 1.00 60.28 107 VAL A O 1
ATOM 869 N N . GLU A 1 108 ? 21.854 -0.144 -7.451 1.00 59.53 108 GLU A N 1
ATOM 870 C CA . GLU A 1 108 ? 20.475 -0.530 -7.759 1.00 59.53 108 GLU A CA 1
ATOM 871 C C . GLU A 1 108 ? 20.292 -2.054 -7.655 1.00 59.53 108 GLU A C 1
ATOM 873 O O . GLU A 1 108 ? 21.098 -2.829 -8.164 1.00 59.53 108 GLU A O 1
ATOM 878 N N . ASN A 1 109 ? 19.233 -2.508 -6.977 1.00 53.50 109 ASN A N 1
ATOM 879 C CA . ASN A 1 109 ? 18.870 -3.928 -6.934 1.00 53.50 109 ASN A CA 1
ATOM 880 C C . ASN A 1 109 ? 17.842 -4.238 -8.035 1.00 53.50 109 ASN A C 1
ATOM 882 O O . ASN A 1 109 ? 16.660 -4.421 -7.746 1.00 53.50 109 ASN A O 1
ATOM 886 N N . GLU A 1 110 ? 18.293 -4.351 -9.286 1.00 50.16 110 GLU A N 1
ATOM 887 C CA . GLU A 1 110 ? 17.447 -4.725 -10.440 1.00 50.16 110 GLU A CA 1
ATOM 888 C C . GLU A 1 110 ? 16.822 -6.135 -10.316 1.00 50.16 110 GLU A C 1
ATOM 890 O O . GLU A 1 110 ? 15.857 -6.478 -10.997 1.00 50.16 110 GLU A O 1
ATOM 895 N N . ALA A 1 111 ? 17.337 -6.977 -9.413 1.00 44.09 111 ALA A N 1
ATOM 896 C CA . ALA A 1 111 ? 17.002 -8.399 -9.332 1.00 44.09 111 ALA A CA 1
ATOM 897 C C . ALA A 1 111 ? 15.555 -8.723 -8.902 1.00 44.09 111 ALA A C 1
ATOM 899 O O . ALA A 1 111 ? 15.106 -9.846 -9.119 1.00 44.09 111 ALA A O 1
ATOM 900 N N . THR A 1 112 ? 14.817 -7.790 -8.285 1.00 48.53 112 THR A N 1
ATOM 901 C CA . THR A 1 112 ? 13.478 -8.100 -7.730 1.00 48.53 112 THR A CA 1
ATOM 902 C C . THR A 1 112 ? 12.348 -7.883 -8.743 1.00 48.53 112 THR A C 1
ATOM 904 O O . THR A 1 112 ? 11.384 -8.643 -8.732 1.00 48.53 112 THR A O 1
ATOM 907 N N . ASN A 1 113 ? 12.483 -6.918 -9.661 1.00 49.38 113 ASN A N 1
ATOM 908 C CA . ASN A 1 113 ? 11.462 -6.647 -10.684 1.00 49.38 113 ASN A CA 1
ATOM 909 C C . ASN A 1 113 ? 11.508 -7.692 -11.817 1.00 49.38 113 ASN A C 1
ATOM 911 O O . ASN A 1 113 ? 10.479 -8.218 -12.228 1.00 49.38 113 ASN A O 1
ATOM 915 N N . ASN A 1 114 ? 12.712 -8.122 -12.210 1.00 49.53 114 ASN A N 1
ATOM 916 C CA . ASN A 1 114 ? 12.912 -9.070 -13.315 1.00 49.53 114 ASN A CA 1
ATOM 917 C C . ASN A 1 114 ? 12.399 -10.505 -13.036 1.00 49.53 114 ASN A C 1
ATOM 919 O O . ASN A 1 114 ? 12.193 -11.285 -13.969 1.00 49.53 114 ASN A O 1
ATOM 923 N N . PHE A 1 115 ? 12.188 -10.884 -11.769 1.00 49.22 115 PHE A N 1
ATOM 924 C CA . PHE A 1 115 ? 11.754 -12.240 -11.396 1.00 49.22 115 PHE A CA 1
ATOM 925 C C . PHE A 1 115 ? 10.233 -12.441 -11.474 1.00 49.22 115 PHE A C 1
ATOM 927 O O . PHE A 1 115 ? 9.775 -13.561 -11.656 1.00 49.22 115 PHE A O 1
ATOM 934 N N . VAL A 1 116 ? 9.429 -11.383 -11.341 1.00 53.66 116 VAL A N 1
ATOM 935 C CA . VAL A 1 116 ? 7.962 -11.479 -11.476 1.00 53.66 116 VAL A CA 1
ATOM 936 C C . VAL A 1 116 ? 7.551 -11.352 -12.946 1.00 53.66 116 VAL A C 1
ATOM 938 O O . VAL A 1 116 ? 6.684 -12.096 -13.406 1.00 53.66 116 VAL A O 1
ATOM 941 N N . ASP A 1 117 ? 8.241 -10.492 -13.700 1.00 54.50 117 ASP A N 1
ATOM 942 C CA . ASP A 1 117 ? 7.967 -10.226 -15.119 1.00 54.50 117 ASP A CA 1
ATOM 943 C C . ASP A 1 117 ? 8.296 -11.406 -16.048 1.00 54.50 117 ASP A C 1
ATOM 945 O O . ASP A 1 117 ? 7.770 -11.491 -17.156 1.00 54.50 117 ASP A O 1
ATOM 949 N N . SER A 1 118 ? 9.136 -12.345 -15.604 1.00 61.03 118 SER A N 1
ATOM 950 C CA . SER A 1 118 ? 9.547 -13.512 -16.398 1.00 61.03 118 SER A CA 1
ATOM 951 C C . SER A 1 118 ? 8.600 -14.716 -16.301 1.00 61.03 118 SER A C 1
ATOM 953 O O . SER A 1 118 ? 8.668 -15.595 -17.159 1.00 61.03 118 SER A O 1
ATOM 955 N N . PHE A 1 119 ? 7.703 -14.761 -15.306 1.00 65.94 119 PHE A N 1
ATOM 956 C CA . PHE A 1 119 ? 6.868 -15.938 -15.004 1.00 65.94 119 PHE A CA 1
ATOM 957 C C . PHE A 1 119 ? 5.369 -15.641 -14.884 1.00 65.94 119 PHE A C 1
ATOM 959 O O . PHE A 1 119 ? 4.603 -16.506 -14.464 1.00 65.94 119 PHE A O 1
ATOM 966 N N . LEU A 1 120 ? 4.917 -14.425 -15.186 1.00 75.81 120 LEU A N 1
ATOM 967 C CA . LEU A 1 120 ? 3.493 -14.097 -15.186 1.00 75.81 120 LEU A CA 1
ATOM 968 C C . LEU A 1 120 ? 3.106 -13.449 -16.514 1.00 75.81 120 LEU A C 1
ATOM 970 O O . LEU A 1 120 ? 3.866 -12.642 -17.049 1.00 75.81 120 LEU A O 1
ATOM 974 N N . PRO A 1 121 ? 1.903 -13.734 -17.046 1.00 80.44 121 PRO A N 1
ATOM 975 C CA . PRO A 1 121 ? 1.394 -12.992 -18.187 1.00 80.44 121 PRO A CA 1
ATOM 976 C C . PRO A 1 121 ? 1.398 -11.486 -17.895 1.00 80.44 121 PRO A C 1
ATOM 978 O O . PRO A 1 121 ? 0.910 -11.062 -16.848 1.00 80.44 121 PRO A O 1
ATOM 981 N N . THR A 1 122 ? 1.875 -10.668 -18.835 1.00 82.62 122 THR A N 1
ATOM 982 C CA . THR A 1 122 ? 2.025 -9.210 -18.655 1.00 82.62 122 THR A CA 1
ATOM 983 C C . THR A 1 122 ? 0.739 -8.527 -18.175 1.00 82.62 122 THR A C 1
ATOM 985 O O . THR A 1 122 ? 0.768 -7.677 -17.289 1.00 82.62 122 THR A O 1
ATOM 988 N N . TRP A 1 123 ? -0.422 -8.945 -18.693 1.00 84.75 123 TRP A N 1
ATOM 989 C CA . TRP A 1 123 ? -1.718 -8.415 -18.253 1.00 84.75 123 TRP A CA 1
ATOM 990 C C . TRP A 1 123 ? -1.986 -8.672 -16.762 1.00 84.75 123 TRP A C 1
ATOM 992 O O . TRP A 1 123 ? -2.603 -7.846 -16.090 1.00 84.75 123 TRP A O 1
ATOM 1002 N N . PHE A 1 124 ? -1.523 -9.809 -16.239 1.00 85.75 124 PHE A N 1
ATOM 1003 C CA . PHE A 1 124 ? -1.695 -10.177 -14.841 1.00 85.75 124 PHE A CA 1
ATOM 1004 C C . PHE A 1 124 ? -0.731 -9.400 -13.947 1.00 85.75 124 PHE A C 1
ATOM 1006 O O . PHE A 1 124 ? -1.145 -8.960 -12.878 1.00 85.75 124 PHE A O 1
ATOM 1013 N N . VAL A 1 125 ? 0.499 -9.141 -14.408 1.00 85.19 125 VAL A N 1
ATOM 1014 C CA . VAL A 1 125 ? 1.447 -8.247 -13.721 1.00 85.19 125 VAL A CA 1
ATOM 1015 C C . VAL A 1 125 ? 0.830 -6.863 -13.513 1.00 85.19 125 VAL A C 1
ATOM 1017 O O . VAL A 1 125 ? 0.855 -6.344 -12.401 1.00 85.19 125 VAL A O 1
ATOM 1020 N N . TYR A 1 126 ? 0.172 -6.291 -14.526 1.00 88.94 126 TYR A N 1
ATOM 1021 C CA . TYR A 1 126 ? -0.487 -4.986 -14.385 1.00 88.94 126 TYR A CA 1
ATOM 1022 C C . TYR A 1 126 ? -1.621 -4.995 -13.357 1.00 88.94 126 TYR A C 1
ATOM 1024 O O . TYR A 1 126 ? -1.720 -4.084 -12.533 1.00 88.94 126 TYR A O 1
ATOM 1032 N N . ILE A 1 127 ? -2.459 -6.037 -13.353 1.00 90.56 127 ILE A N 1
ATOM 1033 C CA . ILE A 1 127 ? -3.503 -6.202 -12.328 1.00 90.56 127 ILE A CA 1
ATOM 1034 C C . ILE A 1 127 ? -2.870 -6.361 -10.944 1.00 90.56 127 ILE A C 1
ATOM 1036 O O . ILE A 1 127 ? -3.367 -5.795 -9.966 1.00 90.56 127 ILE A O 1
ATOM 1040 N N . LEU A 1 128 ? -1.769 -7.108 -10.858 1.00 88.75 128 LEU A N 1
ATOM 1041 C CA . LEU A 1 128 ? -1.044 -7.309 -9.619 1.00 88.75 128 LEU A CA 1
ATOM 1042 C C . LEU A 1 128 ? -0.533 -5.972 -9.082 1.00 88.75 128 LEU A C 1
ATOM 1044 O O . LEU A 1 128 ? -0.863 -5.628 -7.954 1.00 88.75 128 LEU A O 1
ATOM 1048 N N . MET A 1 129 ? 0.160 -5.179 -9.899 1.00 89.75 129 MET A N 1
ATOM 1049 C CA . MET A 1 129 ? 0.720 -3.884 -9.501 1.00 89.75 129 MET A CA 1
ATOM 1050 C C . MET A 1 129 ? -0.348 -2.840 -9.149 1.00 89.75 129 MET A C 1
ATOM 1052 O O . MET A 1 129 ? -0.172 -2.072 -8.207 1.00 89.75 129 MET A O 1
ATOM 1056 N N . VAL A 1 130 ? -1.454 -2.777 -9.894 1.00 94.12 130 VAL A N 1
ATOM 1057 C CA . VAL A 1 130 ? -2.452 -1.700 -9.746 1.00 94.12 130 VAL A CA 1
ATOM 1058 C C . VAL A 1 130 ? -3.538 -2.030 -8.723 1.00 94.12 130 VAL A C 1
ATOM 1060 O O . VAL A 1 130 ? -4.112 -1.123 -8.123 1.00 94.12 130 VAL A O 1
ATOM 1063 N N . VAL A 1 131 ? -3.848 -3.311 -8.514 1.00 94.75 131 VAL A N 1
ATOM 1064 C CA . VAL A 1 131 ? -4.996 -3.723 -7.694 1.00 94.75 131 VAL A CA 1
ATOM 1065 C C . VAL A 1 131 ? -4.572 -4.630 -6.552 1.00 94.75 131 VAL A C 1
ATOM 1067 O O . VAL A 1 131 ? -4.842 -4.318 -5.394 1.00 94.75 131 VAL A O 1
ATOM 1070 N N . ILE A 1 132 ? -3.931 -5.757 -6.861 1.00 93.06 132 ILE A N 1
ATOM 1071 C CA . ILE A 1 132 ? -3.692 -6.809 -5.866 1.00 93.06 132 ILE A CA 1
ATOM 1072 C C . ILE A 1 132 ? -2.666 -6.332 -4.833 1.00 93.06 132 ILE A C 1
ATOM 1074 O O . ILE A 1 132 ? -2.987 -6.288 -3.648 1.00 93.06 132 ILE A O 1
ATOM 1078 N N . ALA A 1 133 ? -1.479 -5.914 -5.270 1.00 92.06 133 ALA A N 1
ATOM 1079 C CA . ALA A 1 133 ? -0.398 -5.429 -4.418 1.00 92.06 133 ALA A CA 1
ATOM 1080 C C . ALA A 1 133 ? -0.855 -4.297 -3.475 1.00 92.06 133 ALA A C 1
ATOM 1082 O O . ALA A 1 133 ? -0.736 -4.475 -2.259 1.00 92.06 133 ALA A O 1
ATOM 1083 N N . PRO A 1 134 ? -1.520 -3.222 -3.957 1.00 96.94 134 PRO A N 1
ATOM 1084 C CA . PRO A 1 134 ? -2.095 -2.205 -3.080 1.00 96.94 134 PRO A CA 1
ATOM 1085 C C . PRO A 1 134 ? -3.028 -2.763 -2.003 1.00 96.94 134 PRO A C 1
ATOM 1087 O O . PRO A 1 134 ? -2.956 -2.338 -0.855 1.00 96.94 134 PRO A O 1
ATOM 1090 N N . ILE A 1 135 ? -3.890 -3.738 -2.308 1.00 97.44 135 ILE A N 1
ATOM 1091 C CA . ILE A 1 135 ? -4.771 -4.328 -1.287 1.00 97.44 135 ILE A CA 1
ATOM 1092 C C . ILE A 1 135 ? -3.949 -4.982 -0.171 1.00 97.44 135 ILE A C 1
ATOM 1094 O O . ILE A 1 135 ? -4.190 -4.701 1.005 1.00 97.44 135 ILE A O 1
ATOM 1098 N N . TYR A 1 136 ? -2.984 -5.836 -0.515 1.00 95.81 136 TYR A N 1
ATOM 1099 C CA . TYR A 1 136 ? -2.158 -6.531 0.477 1.00 95.81 136 TYR A CA 1
ATOM 1100 C C . TYR A 1 136 ? -1.317 -5.561 1.297 1.00 95.81 136 TYR A C 1
ATOM 1102 O O . TYR A 1 136 ? -1.317 -5.611 2.530 1.00 95.81 136 TYR A O 1
ATOM 1110 N N . GLU A 1 137 ? -0.624 -4.657 0.618 1.00 95.88 137 GLU A N 1
ATOM 1111 C CA . GLU A 1 137 ? 0.306 -3.733 1.243 1.00 95.88 137 GLU A CA 1
ATOM 1112 C C . GLU A 1 137 ? -0.421 -2.746 2.158 1.00 95.88 137 GLU A C 1
ATOM 1114 O O . GLU A 1 137 ? -0.005 -2.531 3.298 1.00 95.88 137 GLU A O 1
ATOM 1119 N N . GLU A 1 138 ? -1.564 -2.203 1.739 1.00 98.00 138 GLU A N 1
ATOM 1120 C CA . GLU A 1 138 ? -2.345 -1.306 2.589 1.00 98.00 138 GLU A CA 1
ATOM 1121 C C . GLU A 1 138 ? -2.958 -2.035 3.794 1.00 98.00 138 GLU A C 1
ATOM 1123 O O . GLU A 1 138 ? -2.932 -1.515 4.915 1.00 98.00 138 GLU A O 1
ATOM 1128 N N . LEU A 1 139 ? -3.441 -3.270 3.623 1.00 97.62 139 LEU A N 1
ATOM 1129 C CA . LEU A 1 139 ? -3.899 -4.082 4.753 1.00 97.62 139 LEU A CA 1
ATOM 1130 C C . LEU A 1 139 ? -2.766 -4.334 5.756 1.00 97.62 139 LEU A C 1
ATOM 1132 O O . LEU A 1 139 ? -2.952 -4.159 6.961 1.00 97.62 139 LEU A O 1
ATOM 1136 N N . MET A 1 140 ? -1.574 -4.687 5.280 1.00 95.88 140 MET A N 1
ATOM 1137 C CA . MET A 1 140 ? -0.423 -4.949 6.142 1.00 95.88 140 MET A CA 1
ATOM 1138 C C . MET A 1 140 ? 0.079 -3.685 6.841 1.00 95.88 140 MET A C 1
ATOM 1140 O O . MET A 1 140 ? 0.113 -3.635 8.071 1.00 95.88 140 MET A O 1
ATOM 1144 N N . PHE A 1 141 ? 0.468 -2.665 6.076 1.00 96.19 141 PHE A N 1
ATOM 1145 C CA . PHE A 1 141 ? 1.215 -1.511 6.578 1.00 96.19 141 PHE A CA 1
ATOM 1146 C C . PHE A 1 141 ? 0.332 -0.426 7.188 1.00 96.19 141 PHE A C 1
ATOM 1148 O O . PHE A 1 141 ? 0.822 0.364 8.005 1.00 96.19 141 PHE A O 1
ATOM 1155 N N . ARG A 1 142 ? -0.944 -0.344 6.788 1.00 95.94 142 ARG A N 1
ATOM 1156 C CA . ARG A 1 142 ? -1.859 0.717 7.228 1.00 95.94 142 ARG A CA 1
ATOM 1157 C C . ARG A 1 142 ? -2.903 0.153 8.173 1.00 95.94 142 ARG A C 1
ATOM 1159 O O . ARG A 1 142 ? -2.991 0.626 9.298 1.00 95.94 142 ARG A O 1
ATOM 1166 N N . GLU A 1 143 ? -3.619 -0.898 7.798 1.00 95.44 143 GLU A N 1
ATOM 1167 C CA . GLU A 1 143 ? -4.679 -1.421 8.663 1.00 95.44 143 GLU A CA 1
ATOM 1168 C C . GLU A 1 143 ? -4.132 -2.199 9.868 1.00 95.44 143 GLU A C 1
ATOM 1170 O O . GLU A 1 143 ? -4.388 -1.846 11.021 1.00 95.44 143 GLU A O 1
ATOM 1175 N N . TYR A 1 144 ? -3.363 -3.261 9.632 1.00 95.12 144 TYR A N 1
ATOM 1176 C CA . TYR A 1 144 ? -2.956 -4.183 10.692 1.00 95.12 144 TYR A CA 1
ATOM 1177 C C . TYR A 1 144 ? -1.765 -3.660 11.494 1.00 95.12 144 TYR A C 1
ATOM 1179 O O . TYR A 1 144 ? -1.792 -3.708 12.726 1.00 95.12 144 TYR A O 1
ATOM 1187 N N . PHE A 1 145 ? -0.759 -3.087 10.830 1.00 93.81 145 PHE A N 1
ATOM 1188 C CA . PHE A 1 145 ? 0.419 -2.543 11.502 1.00 93.81 145 PHE A CA 1
ATOM 1189 C C . PHE A 1 145 ? 0.089 -1.362 12.426 1.00 93.81 145 PHE A C 1
ATOM 1191 O O . PHE A 1 145 ? 0.615 -1.281 13.539 1.00 93.81 145 PHE A O 1
ATOM 1198 N N . TYR A 1 146 ? -0.841 -0.475 12.045 1.00 94.06 146 TYR A N 1
ATOM 1199 C CA . TYR A 1 146 ? -1.232 0.637 12.921 1.00 94.06 146 TYR A CA 1
ATOM 1200 C C . TYR A 1 146 ? -1.835 0.175 14.246 1.00 94.06 146 TYR A C 1
ATOM 1202 O O . TYR A 1 146 ? -1.655 0.855 15.258 1.00 94.06 146 TYR A O 1
ATOM 1210 N N . ARG A 1 147 ? -2.518 -0.977 14.268 1.00 90.81 147 ARG A N 1
ATOM 1211 C CA . ARG A 1 147 ? -3.168 -1.516 15.474 1.00 90.81 147 ARG A CA 1
ATOM 1212 C C . ARG A 1 147 ? -2.166 -1.886 16.579 1.00 90.81 147 ARG A C 1
ATOM 1214 O O . ARG A 1 147 ? -2.562 -2.034 17.735 1.00 90.81 147 ARG A O 1
ATOM 1221 N N . PHE A 1 148 ? -0.867 -1.995 16.278 1.00 88.56 148 PHE A N 1
ATOM 1222 C CA . PHE A 1 148 ? 0.173 -2.257 17.284 1.00 88.56 148 PHE A CA 1
ATOM 1223 C C . PHE A 1 148 ? 0.443 -1.078 18.215 1.00 88.56 148 PHE A C 1
ATOM 1225 O O . PHE A 1 148 ? 0.820 -1.265 19.383 1.00 88.56 148 PHE A O 1
ATOM 1232 N N . PHE A 1 149 ? 0.254 0.132 17.700 1.00 89.00 149 PHE A N 1
ATOM 1233 C CA . PHE A 1 149 ? 0.713 1.352 18.334 1.00 89.00 149 PHE A CA 1
ATOM 1234 C C . PHE A 1 149 ? -0.462 2.103 18.947 1.00 89.00 149 PHE A C 1
ATOM 1236 O O . PHE A 1 149 ? -1.442 2.428 18.287 1.00 89.00 149 PHE A O 1
ATOM 1243 N N . SER A 1 150 ? -0.328 2.459 20.222 1.00 86.56 150 SER A N 1
ATOM 1244 C CA . SER A 1 150 ? -1.257 3.392 20.867 1.00 86.56 150 SER A CA 1
ATOM 1245 C C . SER A 1 150 ? -1.044 4.835 20.395 1.00 86.56 150 SER A C 1
ATOM 1247 O O . SER A 1 150 ? -1.964 5.646 20.435 1.00 86.56 150 SER A O 1
ATOM 1249 N N . HIS A 1 151 ? 0.169 5.165 19.941 1.00 92.62 151 HIS A N 1
ATOM 1250 C CA . HIS A 1 151 ? 0.543 6.506 19.502 1.00 92.62 151 HIS A CA 1
ATOM 1251 C C . HIS A 1 151 ? 0.408 6.622 17.982 1.00 92.62 151 HIS A C 1
ATOM 1253 O O . HIS A 1 151 ? 1.229 6.098 17.229 1.00 92.62 151 HIS A O 1
ATOM 1259 N N . LYS A 1 152 ? -0.613 7.355 17.526 1.00 92.75 152 LYS A N 1
ATOM 1260 C CA . LYS A 1 152 ? -0.959 7.469 16.098 1.00 92.75 152 LYS A CA 1
ATOM 1261 C C . LYS A 1 152 ? 0.165 8.024 15.214 1.00 92.75 152 LYS A C 1
ATOM 1263 O O . LYS A 1 152 ? 0.263 7.630 14.055 1.00 92.75 152 LYS A O 1
ATOM 1268 N N . TRP A 1 153 ? 0.987 8.932 15.742 1.00 95.50 153 TRP A N 1
ATOM 1269 C CA . TRP A 1 153 ? 2.106 9.541 15.013 1.00 95.50 153 TRP A CA 1
ATOM 1270 C C . TRP A 1 153 ? 3.320 8.619 14.935 1.00 95.50 153 TRP A C 1
ATOM 1272 O O . TRP A 1 153 ? 3.988 8.584 13.909 1.00 95.50 153 TRP A O 1
ATOM 1282 N N . LEU A 1 154 ? 3.547 7.802 15.968 1.00 95.69 154 LEU A N 1
ATOM 1283 C CA . LEU A 1 154 ? 4.561 6.752 15.917 1.00 95.69 154 LEU A CA 1
ATOM 1284 C C . LEU A 1 154 ? 4.197 5.710 14.851 1.00 95.69 154 LEU A C 1
ATOM 1286 O O . LEU A 1 154 ? 5.026 5.389 14.009 1.00 95.69 154 LEU A O 1
ATOM 1290 N N . ALA A 1 155 ? 2.937 5.259 14.833 1.00 95.75 155 ALA A N 1
ATOM 1291 C CA . ALA A 1 155 ? 2.427 4.359 13.796 1.00 95.75 155 ALA A CA 1
ATOM 1292 C C . ALA A 1 155 ? 2.606 4.943 12.387 1.00 95.75 155 ALA A C 1
ATOM 1294 O O . ALA A 1 155 ? 2.992 4.240 11.462 1.00 95.75 155 ALA A O 1
ATOM 1295 N N . TYR A 1 156 ? 2.343 6.245 12.244 1.00 97.56 156 TYR A N 1
ATOM 1296 C CA . TYR A 1 156 ? 2.480 6.972 10.988 1.00 97.56 156 TYR A CA 1
ATOM 1297 C C . TYR A 1 156 ? 3.915 6.992 10.468 1.00 97.56 156 TYR A C 1
ATOM 1299 O O . TYR A 1 156 ? 4.154 6.558 9.346 1.00 97.56 156 TYR A O 1
ATOM 1307 N N . ILE A 1 157 ? 4.866 7.431 11.294 1.00 97.62 157 ILE A N 1
ATOM 1308 C CA . ILE A 1 157 ? 6.277 7.503 10.901 1.00 97.62 157 ILE A CA 1
ATOM 1309 C C . ILE A 1 157 ? 6.814 6.100 10.598 1.00 97.62 157 ILE A C 1
ATOM 1311 O O . ILE A 1 157 ? 7.440 5.894 9.564 1.00 97.62 157 ILE A O 1
ATOM 1315 N N . LEU A 1 158 ? 6.524 5.116 11.455 1.00 96.62 158 LEU A N 1
ATOM 1316 C CA . LEU A 1 158 ? 7.016 3.752 11.261 1.00 96.62 158 LEU A CA 1
ATOM 1317 C C . LEU A 1 158 ? 6.399 3.063 10.043 1.00 96.62 158 LEU A C 1
ATOM 1319 O O . LEU A 1 158 ? 7.105 2.326 9.367 1.00 96.62 158 LEU A O 1
ATOM 1323 N N . SER A 1 159 ? 5.122 3.308 9.737 1.00 96.94 159 SER A N 1
ATOM 1324 C CA . SER A 1 159 ? 4.481 2.774 8.527 1.00 96.94 159 SER A CA 1
ATOM 1325 C C . SER A 1 159 ? 5.169 3.308 7.268 1.00 96.94 159 SER A C 1
ATOM 1327 O O . SER A 1 159 ? 5.462 2.531 6.365 1.00 96.94 159 SER A O 1
ATOM 1329 N N . ILE A 1 160 ? 5.515 4.604 7.246 1.00 97.25 160 ILE A N 1
ATOM 1330 C CA . ILE A 1 160 ? 6.246 5.222 6.128 1.00 97.25 160 ILE A CA 1
ATOM 1331 C C . ILE A 1 160 ? 7.632 4.605 5.964 1.00 97.25 160 ILE A C 1
ATOM 1333 O O . ILE A 1 160 ? 7.997 4.168 4.874 1.00 97.25 160 ILE A O 1
ATOM 1337 N N . LEU A 1 161 ? 8.399 4.556 7.054 1.00 95.25 161 LEU A N 1
ATOM 1338 C CA . LEU A 1 161 ? 9.767 4.051 7.018 1.00 95.25 161 LEU A CA 1
ATOM 1339 C C . LEU A 1 161 ? 9.806 2.568 6.650 1.00 95.25 161 LEU A C 1
ATOM 1341 O O . LEU A 1 161 ? 10.587 2.184 5.790 1.00 95.25 161 LEU A O 1
ATOM 1345 N N . LEU A 1 162 ? 8.953 1.742 7.259 1.00 93.94 162 LEU A N 1
ATOM 1346 C CA . LEU A 1 162 ? 8.944 0.301 7.018 1.00 93.94 162 LEU A CA 1
ATOM 1347 C C . LEU A 1 162 ? 8.525 -0.031 5.584 1.00 93.94 162 LEU A C 1
ATOM 1349 O O . LEU A 1 162 ? 9.186 -0.842 4.942 1.00 93.94 162 LEU A O 1
ATOM 1353 N N . PHE A 1 163 ? 7.469 0.615 5.079 1.00 94.25 163 PHE A N 1
ATOM 1354 C CA . PHE A 1 163 ? 7.040 0.448 3.694 1.00 94.25 163 PHE A CA 1
ATOM 1355 C C . PHE A 1 163 ? 8.172 0.827 2.737 1.00 94.25 163 PHE A C 1
ATOM 1357 O O . PHE A 1 163 ? 8.563 0.019 1.903 1.00 94.25 163 PHE A O 1
ATOM 1364 N N . THR A 1 164 ? 8.763 2.012 2.909 1.00 92.25 164 THR A N 1
ATOM 1365 C CA . THR A 1 164 ? 9.849 2.481 2.036 1.00 92.25 164 THR A CA 1
ATOM 1366 C C . THR A 1 164 ? 11.053 1.534 2.087 1.00 92.25 164 THR A C 1
ATOM 1368 O O . THR A 1 164 ? 11.548 1.109 1.052 1.00 92.25 164 THR A O 1
ATOM 1371 N N . LEU A 1 165 ? 11.507 1.147 3.283 1.00 90.06 165 LEU A N 1
ATOM 1372 C CA . LEU A 1 165 ? 12.698 0.309 3.454 1.00 90.06 165 LEU A CA 1
ATOM 1373 C C . LEU A 1 165 ? 12.538 -1.097 2.869 1.00 90.06 165 LEU A C 1
ATOM 1375 O O . LEU A 1 165 ? 13.494 -1.615 2.297 1.00 90.06 165 LEU A O 1
ATOM 1379 N N . ILE A 1 166 ? 11.367 -1.724 3.012 1.00 87.56 166 ILE A N 1
ATOM 1380 C CA . ILE A 1 166 ? 11.135 -3.082 2.495 1.00 87.56 166 ILE A CA 1
ATOM 1381 C C . ILE A 1 166 ? 11.185 -3.108 0.966 1.00 87.56 166 ILE A C 1
ATOM 1383 O O . ILE A 1 166 ? 11.755 -4.039 0.399 1.00 87.56 166 ILE A O 1
ATOM 1387 N N . HIS A 1 167 ? 10.632 -2.085 0.313 1.00 84.94 167 HIS A N 1
ATOM 1388 C CA . HIS A 1 167 ? 10.564 -2.032 -1.147 1.00 84.94 167 HIS A CA 1
ATOM 1389 C C . HIS A 1 167 ? 11.890 -1.642 -1.792 1.00 84.94 167 HIS A C 1
ATOM 1391 O O . HIS A 1 167 ? 12.169 -2.051 -2.913 1.00 84.94 167 HIS A O 1
ATOM 1397 N N . THR A 1 168 ? 12.726 -0.877 -1.091 1.00 82.25 168 THR A N 1
ATOM 1398 C CA . THR A 1 168 ? 13.922 -0.298 -1.712 1.00 82.25 168 THR A CA 1
ATOM 1399 C C . THR A 1 168 ? 15.210 -0.861 -1.151 1.00 82.25 168 THR A C 1
ATOM 1401 O O . THR A 1 168 ? 16.231 -0.795 -1.812 1.00 82.25 168 THR A O 1
ATOM 1404 N N . ARG A 1 169 ? 15.215 -1.451 0.050 1.00 80.31 169 ARG A N 1
ATOM 1405 C CA . ARG A 1 169 ? 16.441 -1.941 0.710 1.00 80.31 169 ARG A CA 1
ATOM 1406 C C . ARG A 1 169 ? 17.552 -0.875 0.765 1.00 80.31 169 ARG A C 1
ATOM 1408 O O . ARG A 1 169 ? 18.726 -1.220 0.695 1.00 80.31 169 ARG A O 1
ATOM 1415 N N . LEU A 1 170 ? 17.171 0.405 0.892 1.00 74.44 170 LEU A N 1
ATOM 1416 C CA . LEU A 1 170 ? 18.061 1.579 0.830 1.00 74.44 170 LEU A CA 1
ATOM 1417 C C . LEU A 1 170 ? 18.769 1.786 -0.524 1.00 74.44 170 LEU A C 1
ATOM 1419 O O . LEU A 1 170 ? 19.811 2.432 -0.573 1.00 74.44 170 LEU A O 1
ATOM 1423 N N . THR A 1 171 ? 18.205 1.278 -1.621 1.00 74.50 171 THR A N 1
ATOM 1424 C CA . THR A 1 171 ? 18.617 1.652 -2.981 1.00 74.50 171 THR A CA 1
ATOM 1425 C C . THR A 1 171 ? 18.071 3.037 -3.346 1.00 74.50 171 THR A C 1
ATOM 1427 O O . THR A 1 171 ? 17.309 3.654 -2.600 1.00 74.50 171 THR A O 1
ATOM 1430 N N . TRP A 1 172 ? 18.419 3.528 -4.530 1.00 72.38 172 TRP A N 1
ATOM 1431 C CA . TRP A 1 172 ? 17.954 4.810 -5.059 1.00 72.38 172 TRP A CA 1
ATOM 1432 C C . TRP A 1 172 ? 16.443 4.976 -5.139 1.00 72.38 172 TRP A C 1
ATOM 1434 O O . TRP A 1 172 ? 15.936 6.068 -4.871 1.00 72.38 172 TRP A O 1
ATOM 1444 N N . SER A 1 173 ? 15.713 3.888 -5.401 1.00 76.19 173 SER A N 1
ATOM 1445 C CA . SER A 1 173 ? 14.251 3.910 -5.417 1.00 76.19 173 SER A CA 1
ATOM 1446 C C . SER A 1 173 ? 13.670 4.342 -4.065 1.00 76.19 173 SER A C 1
ATOM 1448 O O . SER A 1 173 ? 12.518 4.762 -4.000 1.00 76.19 173 SER A O 1
ATOM 1450 N N . PHE A 1 174 ? 14.461 4.359 -2.979 1.00 83.31 174 PHE A N 1
ATOM 1451 C CA . PHE A 1 174 ? 14.080 4.957 -1.695 1.00 83.31 174 PHE A CA 1
ATOM 1452 C C . PHE A 1 174 ? 13.529 6.377 -1.849 1.00 83.31 174 PHE A C 1
ATOM 1454 O O . PHE A 1 174 ? 12.523 6.706 -1.219 1.00 83.31 174 PHE A O 1
ATOM 1461 N N . PHE A 1 175 ? 14.148 7.207 -2.692 1.00 80.31 175 PHE A N 1
ATOM 1462 C CA . PHE A 1 175 ? 13.731 8.599 -2.867 1.00 80.31 175 PHE A CA 1
ATOM 1463 C C . PHE A 1 175 ? 12.387 8.736 -3.587 1.00 80.31 175 PHE A C 1
ATOM 1465 O O . PHE A 1 175 ? 11.674 9.700 -3.333 1.00 80.31 175 PHE A O 1
ATOM 1472 N N . GLU A 1 176 ? 12.002 7.767 -4.413 1.00 80.50 176 GLU A N 1
ATOM 1473 C CA . GLU A 1 176 ? 10.697 7.730 -5.085 1.00 80.50 176 GLU A CA 1
ATOM 1474 C C . GLU A 1 176 ? 9.612 7.117 -4.195 1.00 80.50 176 GLU A C 1
ATOM 1476 O O . GLU A 1 176 ? 8.508 7.655 -4.067 1.00 80.50 176 GLU A O 1
ATOM 1481 N N . TYR A 1 177 ? 9.946 6.017 -3.515 1.00 87.56 177 TYR A N 1
ATOM 1482 C CA . TYR A 1 177 ? 9.020 5.302 -2.641 1.00 87.56 177 TYR A CA 1
ATOM 1483 C C . TYR A 1 177 ? 8.706 6.082 -1.363 1.00 87.56 177 TYR A C 1
ATOM 1485 O O . TYR A 1 177 ? 7.610 5.934 -0.824 1.00 87.56 177 TYR A O 1
ATOM 1493 N N . LEU A 1 178 ? 9.615 6.931 -0.868 1.00 91.75 178 LEU A N 1
ATOM 1494 C CA . LEU A 1 178 ? 9.382 7.693 0.360 1.00 91.75 178 LEU A CA 1
ATOM 1495 C C . LEU A 1 178 ? 8.217 8.699 0.215 1.00 91.75 178 LEU A C 1
ATOM 1497 O O . LEU A 1 178 ? 7.279 8.612 1.014 1.00 91.75 178 LEU A O 1
ATOM 1501 N N . PRO A 1 179 ? 8.193 9.623 -0.770 1.00 92.00 179 PRO A N 1
ATOM 1502 C CA . PRO A 1 179 ? 7.053 10.514 -1.000 1.00 92.00 179 PRO A CA 1
ATOM 1503 C C . PRO A 1 179 ? 5.749 9.760 -1.257 1.00 92.00 179 PRO A C 1
ATOM 1505 O O . PRO A 1 179 ? 4.711 10.117 -0.696 1.00 92.00 179 PRO A O 1
ATOM 1508 N N . MET A 1 180 ? 5.806 8.693 -2.056 1.00 92.69 180 MET A N 1
ATOM 1509 C CA . MET A 1 180 ? 4.659 7.828 -2.321 1.00 92.69 180 MET A CA 1
ATOM 1510 C C . MET A 1 180 ? 4.114 7.254 -1.006 1.00 92.69 180 MET A C 1
ATOM 1512 O O . MET A 1 180 ? 2.937 7.440 -0.684 1.00 92.69 180 MET A O 1
ATOM 1516 N N . SER A 1 181 ? 4.993 6.689 -0.174 1.00 96.00 181 SER A N 1
ATOM 1517 C CA . SER A 1 181 ? 4.635 6.138 1.126 1.00 96.00 181 SER A CA 1
ATOM 1518 C C . SER A 1 181 ? 4.063 7.190 2.074 1.00 96.00 181 SER A C 1
ATOM 1520 O O . SER A 1 181 ? 3.152 6.878 2.843 1.00 96.00 181 SER A O 1
ATOM 1522 N N . VAL A 1 182 ? 4.576 8.424 2.057 1.00 97.00 182 VAL A N 1
ATOM 1523 C CA . VAL A 1 182 ? 4.022 9.540 2.839 1.00 97.00 182 VAL A CA 1
ATOM 1524 C C . VAL A 1 182 ? 2.576 9.812 2.424 1.00 97.00 182 VAL A C 1
ATOM 1526 O O . VAL A 1 182 ? 1.715 9.973 3.292 1.00 97.00 182 VAL A O 1
ATOM 1529 N N . ILE A 1 183 ? 2.284 9.829 1.123 1.00 96.88 183 ILE A N 1
ATOM 1530 C CA . ILE A 1 183 ? 0.961 10.154 0.575 1.00 96.88 183 ILE A CA 1
ATOM 1531 C C . ILE A 1 183 ? -0.074 9.076 0.897 1.00 96.88 183 ILE A C 1
ATOM 1533 O O . ILE A 1 183 ? -1.148 9.394 1.422 1.00 96.88 183 ILE A O 1
ATOM 1537 N N . VAL A 1 184 ? 0.238 7.801 0.657 1.00 97.44 184 VAL A N 1
ATOM 1538 C CA . VAL A 1 184 ? -0.706 6.704 0.944 1.00 97.44 184 VAL A CA 1
ATOM 1539 C C . VAL A 1 184 ? -0.948 6.567 2.452 1.00 97.44 184 VAL A C 1
ATOM 1541 O O . VAL A 1 184 ? -2.090 6.442 2.902 1.00 97.44 184 VAL A O 1
ATOM 1544 N N . THR A 1 185 ? 0.096 6.741 3.270 1.00 98.12 185 THR A N 1
ATOM 1545 C CA . THR A 1 185 ? -0.032 6.718 4.729 1.00 98.12 185 THR A CA 1
ATOM 1546 C C . THR A 1 185 ? -0.810 7.938 5.243 1.00 98.12 185 THR A C 1
ATOM 1548 O O . THR A 1 185 ? -1.629 7.795 6.151 1.00 98.12 185 THR A O 1
ATOM 1551 N N . SER A 1 186 ? -0.630 9.129 4.659 1.00 97.75 186 SER A N 1
ATOM 1552 C CA . SER A 1 186 ? -1.435 10.329 4.966 1.00 97.75 186 SER A CA 1
ATOM 1553 C C . SER A 1 186 ? -2.911 10.119 4.666 1.00 97.75 186 SER A C 1
ATOM 1555 O O . SER A 1 186 ? -3.766 10.447 5.494 1.00 97.75 186 SER A O 1
ATOM 1557 N N . THR A 1 187 ? -3.196 9.520 3.511 1.00 97.56 187 THR A N 1
ATOM 1558 C CA . THR A 1 187 ? -4.550 9.190 3.069 1.00 97.56 187 THR A CA 1
ATOM 1559 C C . THR A 1 187 ? -5.241 8.301 4.099 1.00 97.56 187 THR A C 1
ATOM 1561 O O . THR A 1 187 ? -6.306 8.656 4.609 1.00 97.56 187 THR A O 1
ATOM 1564 N N . PHE A 1 188 ? -4.588 7.208 4.506 1.00 97.88 188 PHE A N 1
ATOM 1565 C CA . PHE A 1 188 ? -5.097 6.359 5.579 1.00 97.88 188 PHE A CA 1
ATOM 1566 C C . PHE A 1 188 ? -5.218 7.120 6.905 1.00 97.88 188 PHE A C 1
ATOM 1568 O O . PHE A 1 188 ? -6.223 7.009 7.606 1.00 97.88 188 PHE A O 1
ATOM 1575 N N . HIS A 1 189 ? -4.206 7.903 7.288 1.00 97.00 189 HIS A N 1
ATOM 1576 C CA . HIS A 1 189 ? -4.152 8.538 8.603 1.00 97.00 189 HIS A CA 1
ATOM 1577 C C . HIS A 1 189 ? -5.291 9.531 8.839 1.00 97.00 189 HIS A C 1
ATOM 1579 O O . HIS A 1 189 ? -5.734 9.654 9.983 1.00 97.00 189 HIS A O 1
ATOM 1585 N N . ARG A 1 190 ? -5.774 10.190 7.779 1.00 95.06 190 ARG A N 1
ATOM 1586 C CA . ARG A 1 190 ? -6.849 11.185 7.833 1.00 95.06 190 ARG A CA 1
ATOM 1587 C C . ARG A 1 190 ? -8.144 10.635 8.434 1.00 95.06 190 ARG A C 1
ATOM 1589 O O . ARG A 1 190 ? -8.724 11.287 9.297 1.00 95.06 190 ARG A O 1
ATOM 1596 N N . TYR A 1 191 ? -8.576 9.451 7.997 1.00 94.69 191 TYR A N 1
ATOM 1597 C CA . TYR A 1 191 ? -9.858 8.864 8.411 1.00 94.69 191 TYR A CA 1
ATOM 1598 C C . TYR A 1 191 ? -9.762 7.452 8.993 1.00 94.69 191 TYR A C 1
ATOM 1600 O O . TYR A 1 191 ? -10.772 6.924 9.445 1.00 94.69 191 TYR A O 1
ATOM 1608 N N . LYS A 1 192 ? -8.570 6.843 9.011 1.00 95.38 192 LYS A N 1
ATOM 1609 C CA . LYS A 1 192 ? -8.348 5.439 9.402 1.00 95.38 192 LYS A CA 1
ATOM 1610 C C . LYS A 1 192 ? -9.196 4.468 8.583 1.00 95.38 192 LYS A C 1
ATOM 1612 O O . LYS A 1 192 ? -9.780 3.534 9.117 1.00 95.38 192 LYS A O 1
ATOM 1617 N N . ARG A 1 193 ? -9.259 4.720 7.274 1.00 96.12 193 ARG A N 1
ATOM 1618 C CA . ARG A 1 193 ? -9.962 3.889 6.293 1.00 96.12 193 ARG A CA 1
ATOM 1619 C C . ARG A 1 193 ? -8.957 3.368 5.284 1.00 96.12 193 ARG A C 1
ATOM 1621 O O . ARG A 1 193 ? -8.428 4.145 4.494 1.00 96.12 193 ARG A O 1
ATOM 1628 N N . VAL A 1 194 ? -8.699 2.065 5.309 1.00 97.69 194 VAL A N 1
ATOM 1629 C CA . VAL A 1 194 ? -7.744 1.442 4.379 1.00 97.69 194 VAL A CA 1
ATOM 1630 C C . VAL A 1 194 ? -8.227 1.502 2.930 1.00 97.69 194 VAL A C 1
ATOM 1632 O O . VAL A 1 194 ? -7.424 1.595 2.016 1.00 97.69 194 VAL A O 1
ATOM 1635 N N . SER A 1 195 ? -9.542 1.534 2.699 1.00 98.06 195 SER A N 1
ATOM 1636 C CA . SER A 1 195 ? -10.105 1.682 1.354 1.00 98.06 195 SER A CA 1
ATOM 1637 C C . SER A 1 195 ? -9.684 2.983 0.672 1.00 98.06 195 SER A C 1
ATOM 1639 O O . SER A 1 195 ? -9.464 2.983 -0.534 1.00 98.06 195 SER A O 1
ATOM 1641 N N . ASP A 1 196 ? -9.523 4.072 1.431 1.00 98.25 196 ASP A N 1
ATOM 1642 C CA . ASP A 1 196 ? -9.033 5.337 0.882 1.00 98.25 196 ASP A CA 1
ATOM 1643 C C . ASP A 1 196 ? -7.587 5.189 0.384 1.00 98.25 196 ASP A C 1
ATOM 1645 O O . ASP A 1 196 ? -7.268 5.625 -0.721 1.00 98.25 196 ASP A O 1
ATOM 1649 N N . SER A 1 197 ? -6.716 4.556 1.178 1.00 98.12 197 SER A N 1
ATOM 1650 C CA . SER A 1 197 ? -5.310 4.391 0.808 1.00 98.12 197 SER A CA 1
ATOM 1651 C C . SER A 1 197 ? -5.100 3.337 -0.277 1.00 98.12 197 SER A C 1
ATOM 1653 O O . SER A 1 197 ? -4.253 3.556 -1.132 1.00 98.12 197 SER A O 1
ATOM 1655 N N . ILE A 1 198 ? -5.924 2.280 -0.339 1.00 98.38 198 ILE A N 1
ATOM 1656 C CA . ILE A 1 198 ? -5.937 1.312 -1.454 1.00 98.38 198 ILE A CA 1
ATOM 1657 C C . ILE A 1 198 ? -6.226 2.022 -2.777 1.00 98.38 198 ILE A C 1
ATOM 1659 O O . ILE A 1 198 ? -5.514 1.805 -3.753 1.00 98.38 198 ILE A O 1
ATOM 1663 N N . ILE A 1 199 ? -7.235 2.900 -2.812 1.00 98.12 199 ILE A N 1
ATOM 1664 C CA . ILE A 1 199 ? -7.580 3.646 -4.030 1.00 98.12 199 ILE A CA 1
ATOM 1665 C C . ILE A 1 199 ? -6.458 4.606 -4.425 1.00 98.12 199 ILE A C 1
ATOM 1667 O O . ILE A 1 199 ? -6.129 4.692 -5.603 1.00 98.12 199 ILE A O 1
ATOM 1671 N N . VAL A 1 200 ? -5.863 5.323 -3.467 1.00 98.25 200 VAL A N 1
ATOM 1672 C CA . VAL A 1 200 ? -4.766 6.257 -3.771 1.00 98.25 200 VAL A CA 1
ATOM 1673 C C . VAL A 1 200 ? -3.515 5.518 -4.234 1.00 98.25 200 VAL A C 1
ATOM 1675 O O . VAL A 1 200 ? -2.890 5.944 -5.197 1.00 98.25 200 VAL A O 1
ATOM 1678 N N . HIS A 1 201 ? -3.166 4.403 -3.597 1.00 97.81 201 HIS A N 1
ATOM 1679 C CA . HIS A 1 201 ? -2.019 3.589 -3.977 1.00 97.81 201 HIS A CA 1
ATOM 1680 C C . HIS A 1 201 ? -2.225 2.971 -5.366 1.00 97.81 201 HIS A C 1
ATOM 1682 O O . HIS A 1 201 ? -1.422 3.206 -6.265 1.00 97.81 201 HIS A O 1
ATOM 1688 N N . GLY A 1 202 ? -3.340 2.272 -5.592 1.00 97.50 202 GLY A N 1
ATOM 1689 C CA . GLY A 1 202 ? -3.656 1.717 -6.910 1.00 97.50 202 GLY A CA 1
ATOM 1690 C C . GLY A 1 202 ? -3.761 2.792 -7.993 1.00 97.50 202 GLY A C 1
ATOM 1691 O O . GLY A 1 202 ? -3.250 2.613 -9.092 1.00 97.50 202 GLY A O 1
ATOM 1692 N N . GLY A 1 203 ? -4.344 3.952 -7.675 1.00 97.00 203 GLY A N 1
ATOM 1693 C CA . GLY A 1 203 ? -4.415 5.098 -8.582 1.00 97.00 203 GLY A CA 1
ATOM 1694 C C . GLY A 1 203 ? -3.046 5.692 -8.922 1.00 97.00 203 GLY A C 1
ATOM 1695 O O . GLY A 1 203 ? -2.806 6.034 -10.077 1.00 97.00 203 GLY A O 1
ATOM 1696 N N . TYR A 1 204 ? -2.134 5.776 -7.949 1.00 94.88 204 TYR A N 1
ATOM 1697 C CA . TYR A 1 204 ? -0.745 6.176 -8.181 1.00 94.88 204 TYR A CA 1
ATOM 1698 C C . TYR A 1 204 ? -0.036 5.182 -9.109 1.00 94.88 204 TYR A C 1
ATOM 1700 O O . TYR A 1 204 ? 0.522 5.597 -10.123 1.00 94.88 204 TYR A O 1
ATOM 1708 N N . ASN A 1 205 ? -0.133 3.879 -8.823 1.00 94.19 205 ASN A N 1
ATOM 1709 C CA . ASN A 1 205 ? 0.483 2.830 -9.644 1.00 94.19 205 ASN A CA 1
ATOM 1710 C C . ASN A 1 205 ? -0.091 2.821 -11.065 1.00 94.19 205 ASN A C 1
ATOM 1712 O O . ASN A 1 205 ? 0.657 2.697 -12.029 1.00 94.19 205 ASN A O 1
ATOM 1716 N N . LEU A 1 206 ? -1.405 3.018 -11.210 1.00 94.50 206 LEU A N 1
ATOM 1717 C CA . LEU A 1 206 ? -2.052 3.156 -12.511 1.00 94.50 206 LEU A CA 1
ATOM 1718 C C . LEU A 1 206 ? -1.515 4.366 -13.279 1.00 94.50 206 LEU A C 1
ATOM 1720 O O . LEU A 1 206 ? -1.268 4.262 -14.475 1.00 94.50 206 LEU A O 1
ATOM 1724 N N . MET A 1 207 ? -1.321 5.504 -12.608 1.00 92.00 207 MET A N 1
ATOM 1725 C CA . MET A 1 207 ? -0.790 6.700 -13.254 1.00 92.00 207 MET A CA 1
ATOM 1726 C C . MET A 1 207 ? 0.640 6.473 -13.751 1.00 92.00 207 MET A C 1
ATOM 1728 O O . MET A 1 20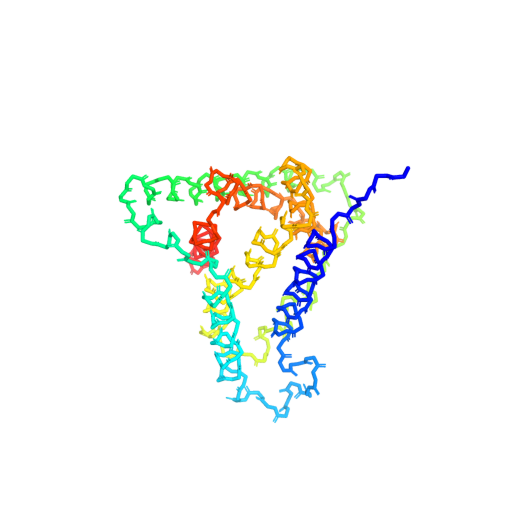7 ? 0.925 6.761 -14.909 1.00 92.00 207 MET A O 1
ATOM 1732 N N . VAL A 1 208 ? 1.503 5.885 -12.917 1.00 88.56 208 VAL A N 1
ATOM 1733 C CA . VAL A 1 208 ? 2.869 5.503 -13.309 1.00 88.56 208 VAL A CA 1
ATOM 1734 C C . VAL A 1 208 ? 2.851 4.535 -14.496 1.00 88.56 208 VAL A C 1
ATOM 1736 O O . VAL A 1 208 ? 3.549 4.773 -15.476 1.00 88.56 208 VAL A O 1
ATOM 1739 N N . LEU A 1 209 ? 2.009 3.497 -14.455 1.00 89.19 209 LEU A N 1
ATOM 1740 C CA . LEU A 1 209 ? 1.876 2.517 -15.536 1.00 89.19 209 LEU A CA 1
ATOM 1741 C C . LEU A 1 209 ? 1.423 3.157 -16.856 1.00 89.19 209 LEU A C 1
ATOM 1743 O O . LEU A 1 209 ? 1.993 2.874 -17.904 1.00 89.19 209 LEU A O 1
ATOM 1747 N N . ILE A 1 210 ? 0.412 4.030 -16.816 1.00 89.50 210 ILE A N 1
ATOM 1748 C CA . ILE A 1 210 ? -0.088 4.736 -18.004 1.00 89.50 210 ILE A CA 1
ATOM 1749 C C . ILE A 1 210 ? 1.030 5.566 -18.638 1.00 89.50 210 ILE A C 1
ATOM 1751 O O . ILE A 1 210 ? 1.228 5.493 -19.848 1.00 89.50 210 ILE A O 1
ATOM 1755 N N . PHE A 1 211 ? 1.775 6.332 -17.838 1.00 84.56 211 PHE A N 1
ATOM 1756 C CA . PHE A 1 211 ? 2.871 7.145 -18.361 1.00 84.56 211 PHE A CA 1
ATOM 1757 C C . PHE A 1 211 ? 4.035 6.299 -18.878 1.00 84.56 211 PHE A C 1
ATOM 1759 O O . PHE A 1 211 ? 4.598 6.657 -19.903 1.00 84.56 211 PHE A O 1
ATOM 1766 N N . HIS A 1 212 ? 4.331 5.162 -18.246 1.00 81.31 212 HIS A N 1
ATOM 1767 C CA . HIS A 1 212 ? 5.346 4.219 -18.719 1.00 81.31 212 HIS A CA 1
ATOM 1768 C C . HIS A 1 212 ? 4.993 3.559 -20.065 1.00 81.31 212 HIS A C 1
ATOM 1770 O O . HIS A 1 212 ? 5.882 3.193 -20.821 1.00 81.31 212 HIS A O 1
ATOM 1776 N N . ILE A 1 213 ? 3.703 3.378 -20.370 1.00 80.75 213 ILE A N 1
ATOM 1777 C CA . ILE A 1 213 ? 3.258 2.786 -21.644 1.00 80.75 213 ILE A CA 1
ATOM 1778 C C . ILE A 1 213 ? 3.188 3.835 -22.769 1.00 80.75 213 ILE A C 1
ATOM 1780 O O . ILE A 1 213 ? 3.355 3.493 -23.938 1.00 80.75 213 ILE A O 1
ATOM 1784 N N . ILE A 1 214 ? 2.871 5.091 -22.439 1.00 78.69 214 ILE A N 1
ATOM 1785 C CA . ILE A 1 214 ? 2.597 6.150 -23.427 1.00 78.69 214 I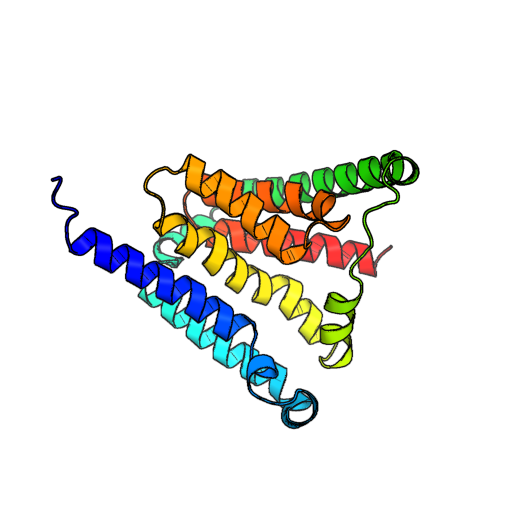LE A CA 1
ATOM 1786 C C . ILE A 1 214 ? 3.857 6.937 -23.823 1.00 78.69 214 ILE A C 1
ATOM 1788 O O . ILE A 1 214 ? 3.907 7.444 -24.946 1.00 78.69 214 ILE A O 1
ATOM 1792 N N . ILE A 1 215 ? 4.826 7.083 -22.914 1.00 60.69 215 ILE A N 1
ATOM 1793 C CA . ILE A 1 215 ? 6.058 7.876 -23.085 1.00 60.69 215 ILE A CA 1
ATOM 1794 C C . ILE A 1 215 ? 7.248 6.933 -23.228 1.00 60.69 215 ILE A C 1
ATOM 1796 O O . ILE A 1 215 ? 8.047 7.164 -24.163 1.00 60.69 215 ILE A O 1
#

Sequence (215 aa):
MRKTDKTTILNKLKSILLVFGTAILYLGPGAFVPMEAVHDFYPILFLVILFIVLYIAIKTGVFAHFKETFRLQNLLWLLGFVIVGYILGNIAHYLYLRFVPALDTIVENEATNNFVDSFLPTWFVYILMVVIAPIYEELMFREYFYRFFSHKWLAYILSILLFTLIHTRLTWSFFEYLPMSVIVTSTFHRYKRVSDSIIVHGGYNLMVLIFHIII

pLDDT: mean 85.06, std 13.77, range [41.38, 98.38]

=== Feature glossary ===
Reading guide. The protein is described through the following features:

Foldseek 3Di. A 3Di character summarizes, for each residue, the relative orientation of the Cα frame of its nearest spatial neighbor. Because it encodes fold topology rather than chemistry, 3Di alignments detect remote structural similarity that sequence alignment misses.

Contact-map, Ramachandran, and PAE plots. Plot images: a contact map (which residues are close in 3D, as an N×N binary image), a Ramachandran scatter (backbone torsion angles, revealing secondary-structure composition at a glance), and — for AlphaFold structures — a PAE heatmap (pairwise prediction confidence).

Radius of gyration, Cα contacts, bounding box. Radius of gyration (Rg) is the root-mean-square distance of Cα atoms from their centroid — a single number for overall size and compactness. A globular domain of N residues has Rg ≈ 2.2·N^0.38 Å; an extended or disordered chain has a much larger Rg. The Cα contact count is the number of residue pairs whose Cα atoms are within 8 Å and are more than four positions apart in sequence — a standard proxy for tertiary packing density. The bounding box is the smallest axis-aligned box enclosing all Cα atoms.

Secondary structure (8-state, DSSP). Eight-state secondary structure (DSSP): H is the canonical α-helix, G the tighter 3₁₀-helix, I the wider π-helix; E/B are β-structure, T and S are turns and bends, and '-' is everything else. DSSP derives these from the pattern of main-chain N–H···O=C hydrogen bonds, not from the sequence.

B-factor. B-factor (Debye–Waller factor) reflects atomic displacement in the crystal lattice. It is an experimental observable (units Å²), not a prediction; low values mean the atom is pinned down, high values mean it moves or is heterogeneous across the crystal.

pLDDT. pLDDT is the predicted lDDT-Cα score: AlphaFold's confidence that the local environment of each residue (all inter-atomic distances within 15 Å) is correctly placed. It is a per-residue number between 0 and 100, with higher meaning more reliable.

Nearest PDB structures. Nearest PDB neighbors are the top structural matches found by Foldseek when searching this structure against the entire Protein Data Bank. Each hit reports a TM-score (0 to 1; >0.5 almost always implies the same fold) and an E-value. These are *structural* homologs — they may share no detectable sequence similarity.

Solvent-accessible surface area. Accessible surface area quantifies burial. A residue with SASA near zero is packed into the hydrophobic core; one with SASA >100 Å² sits on the surface. Computed here via the Shrake–Rupley numerical algorithm with a 1.4 Å probe.

Rendered structure images. Structure images are PyMOL renders from six orthogonal camera directions. Cartoon representation draws helices as coils and strands as arrows; sticks shows the backbone as bonds; surface shows the solvent-excluded envelope. Rainbow coloring maps sequence position to hue (blue→red, N→C); chain coloring assigns a distinct color per polypeptide.

Backbone torsions (φ/ψ). φ (phi) and ψ (psi) are the two rotatable backbone dihedrals per residue: φ is the C(i-1)–N–Cα–C torsion, ψ is the N–Cα–C–N(i+1) torsion, both in degrees on (−180°, 180°]. α-helical residues cluster near (−60°, −45°); β-strand residues near (−120°, +130°). A Ramachandran plot is simply a scatter of (φ, ψ) for every residue.

Predicted aligned error. Predicted Aligned Error (PAE) is an AlphaFold confidence matrix: entry (i, j) is the expected error in the position of residue j, in ångströms, when the prediction is superimposed on the true structure at residue i. Low PAE within a block of residues means that block is internally rigid and well-predicted; high PAE between two blocks means their relative placement is uncertain even if each block individually is confident.

mmCIF coordinates. Structure coordinates are given as an mmCIF _atom_site loop: one row per atom with element, residue name, chain id, sequence number, and x/y/z position in Å. Only the four main-chain atoms per residue are included here; side chains are omitted to keep the record compact.

InterPro / GO / CATH / organism. Database cross-references. InterPro integrates a dozen domain/family signature databases into unified entries with residue-range hits. GO terms attach function/process/location labels with evidence codes. CATH codes position the fold in a four-level structural taxonomy. Organism is the NCBI-taxonomy species name.

Secondary structure (3-state, P-SEA). SS3 is a coarse helix/strand/coil call (letters a/b/c) made by the P-SEA algorithm from inter-Cα distances and dihedrals. It is less detailed than DSSP but needs only Cα positions.

Sequence. Sequence gives the chain of amino acids in standard one-letter code (A=alanine, C=cysteine, …, Y=tyrosine), read N→C. It is the only feature that is directly encoded by the gene; all structural features are derived from the folded form of this sequence.